Protein AF-0000000083519030 (afdb_homodimer)

Solvent-accessible surface area (backbone atoms only — not comparable to full-atom values): 11697 Å² total; per-residue (Å²): 126,71,67,52,48,68,61,53,47,52,49,42,52,52,37,43,44,72,74,48,61,89,56,72,70,43,85,90,48,46,65,59,49,40,44,47,37,23,48,53,34,46,50,57,56,58,69,68,68,59,72,49,32,40,39,24,37,30,38,40,32,52,62,75,83,57,63,83,45,73,34,67,37,72,49,72,57,74,84,44,28,38,62,41,75,47,83,44,71,62,95,37,28,42,34,42,36,35,42,39,37,40,52,65,75,129,128,72,68,53,48,66,62,53,46,51,49,41,53,52,36,44,43,73,73,49,60,88,56,72,73,43,87,90,48,45,65,60,51,40,43,48,38,22,48,52,35,46,51,57,55,59,68,67,68,60,71,48,32,39,38,24,37,31,39,40,33,54,62,73,84,57,62,82,45,73,35,68,38,72,51,72,57,74,85,46,26,40,62,40,75,48,80,45,71,62,94,37,29,42,35,40,37,37,42,39,37,41,52,65,74,130

Nearest PDB structures (foldseek):
  8pr0-assembly1_G  TM=9.816E-01  e=1.297E-16  Homo sapiens
  8glv-assembly1_AR  TM=9.842E-01  e=1.235E-15  Chlamydomonas reinhardtii
  2pg1-assembly1_G  TM=9.814E-01  e=1.498E-15  Drosophila melanogaster
  8j07-assembly1_n8  TM=9.772E-01  e=6.917E-16  Homo sapiens
  8glv-assembly1_MK  TM=9.654E-01  e=2.624E-12  Chlamydomonas reinhardtii

Secondary structure (DSSP, 8-state):
----HHHHHHHHHHHHHHHHTT----TTTHHHHHHHHHHHHHHHHHHTT-SEEEEEEEEEEE-SSPPEEEEEEEES-TTT-EEEEEEEE-SSEEEEEEEEEEE---/----HHHHHHHHHHHHHHHHTT----TTTHHHHHHHHHHHHHHHHHHTT-SEEEEEEEEEEE-SSPPEEEEEEEES-TTT-EEEEEEEE-SSEEEEEEEEEEE---

Sequence (212 aa):
VVFSADEASNIIKECVDSIIGGIDYNHSKINQWTAAVVEQSLMHLVKMGKPFKYIVTCAIMQKSGAGLHTASSCYWDSSTDGSCTVRWENRTMYCVISVFAVSIMLVVFSADEASNIIKECVDSIIGGIDYNHSKINQWTAAVVEQSLMHLVKMGKPFKYIVTCAIMQKSGAGLHTASSCYWDSSTDGSCTVRWENRTMYCVISVFAVSIML

Structure (mmCIF, N/CA/C/O backbone):
data_AF-0000000083519030-model_v1
#
loop_
_entity.id
_entity.type
_entity.pdbx_description
1 polymer 'Dynein light chain Tctex-type 1'
#
loop_
_atom_site.group_PDB
_atom_site.id
_atom_site.type_symbol
_atom_site.label_atom_id
_atom_site.label_alt_id
_atom_site.label_comp_id
_atom_site.label_asym_id
_atom_site.label_entity_id
_atom_site.label_seq_id
_atom_site.pdbx_PDB_ins_code
_atom_site.Cartn_x
_atom_site.Cartn_y
_atom_site.Cartn_z
_atom_site.occupancy
_atom_site.B_iso_or_equiv
_atom_site.auth_seq_id
_atom_site.auth_comp_id
_atom_site.auth_asym_id
_atom_site.auth_atom_id
_atom_site.pdbx_PDB_model_num
ATOM 1 N N . VAL A 1 1 ? -9.438 -16.031 -14.883 1 83.25 1 VAL A N 1
ATOM 2 C CA . VAL A 1 1 ? -10.297 -14.891 -14.586 1 83.25 1 VAL A CA 1
ATOM 3 C C . VAL A 1 1 ? -9.461 -13.617 -14.531 1 83.25 1 VAL A C 1
ATOM 5 O O . VAL A 1 1 ? -8.32 -13.633 -14.07 1 83.25 1 VAL A O 1
ATOM 8 N N . VAL A 1 2 ? -10.18 -12.523 -15.062 1 90.69 2 VAL A N 1
ATOM 9 C CA . VAL A 1 2 ? -9.492 -11.234 -15.07 1 90.69 2 VAL A CA 1
ATOM 10 C C . VAL A 1 2 ? -9.914 -10.422 -13.852 1 90.69 2 VAL A C 1
ATOM 12 O O . VAL A 1 2 ? -11.07 -10.461 -13.438 1 90.69 2 VAL A O 1
ATOM 15 N N . PHE A 1 3 ? -9.0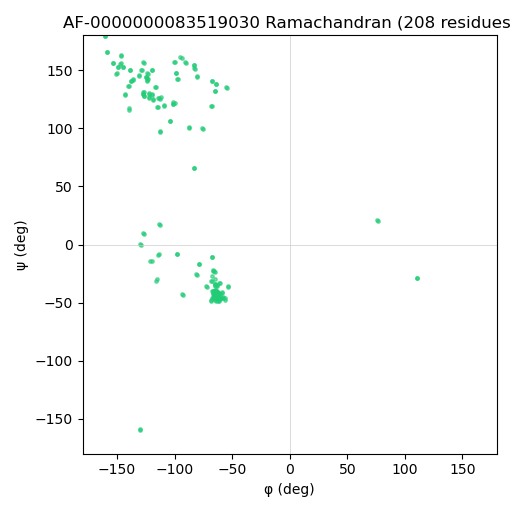55 -9.781 -13.359 1 97.06 3 PHE A N 1
ATOM 16 C CA . PHE A 1 3 ? -9.344 -8.922 -12.219 1 97.06 3 PHE A CA 1
ATOM 17 C C . PHE A 1 3 ? -10.305 -7.801 -12.617 1 97.06 3 PHE A C 1
ATOM 19 O O . PHE A 1 3 ? -10.094 -7.121 -13.625 1 97.06 3 PHE A O 1
ATOM 26 N N . SER A 1 4 ? -11.32 -7.598 -11.836 1 97.69 4 SER A N 1
ATOM 27 C CA . SER A 1 4 ? -12.297 -6.543 -12.07 1 97.69 4 SER A CA 1
ATOM 28 C C . SER A 1 4 ? -12.078 -5.367 -11.125 1 97.69 4 SER A C 1
ATOM 30 O O . SER A 1 4 ? -12.484 -5.41 -9.961 1 97.69 4 SER A O 1
ATOM 32 N N . ALA A 1 5 ? -11.57 -4.312 -11.633 1 97.56 5 ALA A N 1
ATOM 33 C CA . ALA A 1 5 ? -11.32 -3.119 -10.828 1 97.56 5 ALA A CA 1
ATOM 34 C C . ALA A 1 5 ? -12.625 -2.541 -10.289 1 97.56 5 ALA A C 1
ATOM 36 O O . ALA A 1 5 ? -12.672 -2.064 -9.148 1 97.56 5 ALA A O 1
ATOM 37 N N . ASP A 1 6 ? -13.664 -2.631 -11.062 1 98.06 6 ASP A N 1
ATOM 38 C CA . ASP A 1 6 ? -14.953 -2.082 -10.656 1 98.06 6 ASP A CA 1
ATOM 39 C C . ASP A 1 6 ? -15.531 -2.852 -9.469 1 98.06 6 ASP A C 1
ATOM 41 O O . ASP A 1 6 ? -16.016 -2.252 -8.516 1 98.06 6 ASP A O 1
ATOM 45 N N . GLU A 1 7 ? -15.461 -4.109 -9.594 1 97.88 7 GLU A N 1
ATOM 46 C CA . GLU A 1 7 ? -15.953 -4.941 -8.5 1 97.88 7 GLU A CA 1
ATOM 47 C C . GLU A 1 7 ? -15.18 -4.68 -7.211 1 97.88 7 GLU A C 1
ATOM 49 O O . GLU A 1 7 ? -15.781 -4.488 -6.152 1 97.88 7 GLU A O 1
ATOM 54 N N . ALA A 1 8 ? -13.891 -4.648 -7.32 1 98.38 8 ALA A N 1
ATOM 55 C CA . ALA A 1 8 ? -13.047 -4.414 -6.152 1 98.38 8 ALA A CA 1
ATOM 56 C C . ALA A 1 8 ? -13.305 -3.031 -5.559 1 98.38 8 ALA A C 1
ATOM 58 O O . ALA A 1 8 ? -13.398 -2.879 -4.34 1 98.38 8 ALA A O 1
ATOM 59 N N . SER A 1 9 ? -13.453 -2.092 -6.445 1 98.5 9 SER A N 1
ATOM 60 C CA . SER A 1 9 ? -13.703 -0.727 -5.996 1 98.5 9 SER A CA 1
ATOM 61 C C . SER A 1 9 ? -15.016 -0.632 -5.223 1 98.5 9 SER A C 1
ATOM 63 O O . SER A 1 9 ? -15.102 0.074 -4.215 1 98.5 9 SER A O 1
ATOM 65 N N . ASN A 1 10 ? -15.992 -1.269 -5.684 1 98.62 10 ASN A N 1
ATOM 66 C CA . ASN A 1 10 ? -17.281 -1.252 -5.004 1 98.62 10 ASN A CA 1
ATOM 67 C C . ASN A 1 10 ? -17.188 -1.875 -3.615 1 98.62 10 ASN A C 1
ATOM 69 O O . ASN A 1 10 ? -17.781 -1.367 -2.662 1 98.62 10 ASN A O 1
ATOM 73 N N . ILE A 1 11 ? -16.5 -2.922 -3.537 1 98.56 11 ILE A N 1
ATOM 74 C CA . ILE A 1 11 ? -16.297 -3.592 -2.258 1 98.56 11 ILE A CA 1
ATOM 75 C C . ILE A 1 11 ? -15.609 -2.643 -1.279 1 98.56 11 ILE A C 1
ATOM 77 O O . ILE A 1 11 ? -16.047 -2.494 -0.135 1 98.56 11 ILE A O 1
ATOM 81 N N . ILE A 1 12 ? -14.57 -1.96 -1.734 1 98.56 12 ILE A N 1
ATOM 82 C CA . ILE A 1 12 ? -13.789 -1.054 -0.9 1 98.56 12 ILE A CA 1
ATOM 83 C C . ILE A 1 12 ? -14.664 0.105 -0.435 1 98.56 12 ILE A C 1
ATOM 85 O O . ILE A 1 12 ? -14.68 0.449 0.75 1 98.56 12 ILE A O 1
ATOM 89 N N . LYS A 1 13 ? -15.383 0.625 -1.372 1 98.31 13 LYS A N 1
ATOM 90 C CA . LYS A 1 13 ? -16.234 1.769 -1.06 1 98.31 13 LYS A CA 1
ATOM 91 C C . LYS A 1 13 ? -17.266 1.409 0.004 1 98.31 13 LYS A C 1
ATOM 93 O O . LYS A 1 13 ? -17.516 2.191 0.924 1 98.31 13 LYS A O 1
ATOM 98 N N . GLU A 1 14 ? -17.828 0.286 -0.137 1 98.38 14 GLU A N 1
ATOM 99 C CA . GLU A 1 14 ? -18.797 -0.177 0.855 1 98.38 14 GLU A CA 1
ATOM 100 C C . GLU A 1 14 ? -18.141 -0.349 2.223 1 98.38 14 GLU A C 1
ATOM 102 O O . GLU A 1 14 ? -18.703 0.066 3.24 1 98.38 14 GLU A O 1
ATOM 107 N N . CYS A 1 15 ? -16.953 -0.951 2.303 1 98.38 15 CYS A N 1
ATOM 108 C CA . CYS A 1 15 ? -16.25 -1.214 3.557 1 98.38 15 CYS A CA 1
ATOM 109 C C . CYS A 1 15 ? -15.875 0.088 4.25 1 98.38 15 CYS A C 1
ATOM 111 O O . CYS A 1 15 ? -16.125 0.253 5.449 1 98.38 15 CYS A O 1
ATOM 113 N N . VAL A 1 16 ? -15.273 1.022 3.508 1 98.25 16 VAL A N 1
ATOM 114 C CA . VAL A 1 16 ? -14.797 2.262 4.113 1 98.25 16 VAL A CA 1
ATOM 115 C C . VAL A 1 16 ? -15.984 3.09 4.594 1 98.25 16 VAL A C 1
ATOM 117 O O . VAL A 1 16 ? -15.953 3.66 5.688 1 98.25 16 VAL A O 1
ATOM 120 N N . ASP A 1 17 ? -17.078 3.121 3.809 1 97.88 17 ASP A N 1
ATOM 121 C CA . ASP A 1 17 ? -18.281 3.852 4.215 1 97.88 17 ASP A CA 1
ATOM 122 C C . ASP A 1 17 ? -18.875 3.254 5.484 1 97.88 17 ASP A C 1
ATOM 124 O O . ASP A 1 17 ? -19.328 3.986 6.371 1 97.88 17 ASP A O 1
ATOM 128 N N . SER A 1 18 ? -18.875 2.006 5.523 1 97.81 18 SER A N 1
ATOM 129 C CA . SER A 1 18 ? -19.469 1.318 6.672 1 97.81 18 SER A CA 1
ATOM 130 C C . SER A 1 18 ? -18.641 1.554 7.934 1 97.81 18 SER A C 1
ATOM 132 O O . SER A 1 18 ? -19.188 1.677 9.031 1 97.81 18 SER A O 1
ATOM 134 N N . ILE A 1 19 ? -17.312 1.718 7.836 1 97.69 19 ILE A N 1
ATOM 135 C CA . ILE A 1 19 ? -16.438 1.758 8.992 1 97.69 19 ILE A CA 1
ATOM 136 C C . ILE A 1 19 ? -16.234 3.205 9.438 1 97.69 19 ILE A C 1
ATOM 138 O O . ILE A 1 19 ? -16.312 3.512 10.633 1 97.69 19 ILE A O 1
ATOM 142 N N . ILE A 1 20 ? -16.016 4.125 8.445 1 96.56 20 ILE A N 1
ATOM 143 C CA . ILE A 1 20 ? -15.625 5.457 8.891 1 96.56 20 ILE A CA 1
ATOM 144 C C . ILE A 1 20 ? -16.516 6.508 8.219 1 96.56 20 ILE A C 1
ATOM 146 O O . ILE A 1 20 ? -16.297 7.707 8.375 1 96.56 20 ILE A O 1
ATOM 150 N N . GLY A 1 21 ? -17.453 6.234 7.395 1 94.44 21 GLY A N 1
ATOM 151 C CA . GLY A 1 21 ? -18.297 7.156 6.664 1 94.44 21 GLY A CA 1
ATOM 152 C C . GLY A 1 21 ? -19 8.164 7.562 1 94.44 21 GLY A C 1
ATOM 153 O O . GLY A 1 21 ? -19.141 9.336 7.199 1 94.44 21 GLY A O 1
ATOM 154 N N . GLY A 1 22 ? -19.406 7.82 8.742 1 91.69 22 GLY A N 1
ATOM 155 C CA . GLY A 1 22 ? -20.219 8.703 9.57 1 91.69 22 GLY A CA 1
ATOM 156 C C . GLY A 1 22 ? -19.5 9.18 10.812 1 91.69 22 GLY A C 1
ATOM 157 O O . GLY A 1 22 ? -20.125 9.68 11.75 1 91.69 22 GLY A O 1
ATOM 158 N N . ILE A 1 23 ? -18.188 9.016 10.719 1 95.62 23 ILE A N 1
ATOM 159 C CA . ILE A 1 23 ? -17.484 9.391 11.938 1 95.62 23 ILE A CA 1
ATOM 160 C C . ILE A 1 23 ? -16.359 10.375 11.609 1 95.62 23 ILE A C 1
ATOM 162 O O . ILE A 1 23 ? -15.867 10.398 10.484 1 95.62 23 ILE A O 1
ATOM 166 N N . ASP A 1 24 ? -15.984 11.156 12.672 1 96.62 24 ASP A N 1
ATOM 167 C CA . ASP A 1 24 ? -14.891 12.117 12.539 1 96.62 24 ASP A CA 1
ATOM 168 C C . ASP A 1 24 ? -13.555 11.477 12.914 1 96.62 24 ASP A C 1
ATOM 170 O O . ASP A 1 24 ? -13.508 10.547 13.719 1 96.62 24 ASP A O 1
ATOM 174 N N . TYR A 1 25 ? -12.586 12.102 12.367 1 95.88 25 TYR A N 1
ATOM 175 C CA . TYR A 1 25 ? -11.234 11.648 12.695 1 95.88 25 TYR A CA 1
ATOM 176 C C . TYR A 1 25 ? -11.023 11.648 14.211 1 95.88 25 TYR A C 1
ATOM 178 O O . TYR A 1 25 ? -11.398 12.602 14.891 1 95.88 25 TYR A O 1
ATOM 186 N N . ASN A 1 26 ? -10.453 10.617 14.68 1 96.19 26 ASN A N 1
ATOM 187 C CA . ASN A 1 26 ? -10.047 10.461 16.078 1 96.19 26 ASN A CA 1
ATOM 188 C C . ASN A 1 26 ? -8.695 9.773 16.188 1 96.19 26 ASN A C 1
ATOM 190 O O . ASN A 1 26 ? -8.57 8.578 15.891 1 96.19 26 ASN A O 1
ATOM 194 N N . HIS A 1 27 ? -7.691 10.414 16.719 1 92.5 27 HIS A N 1
ATOM 195 C CA . HIS A 1 27 ? -6.309 9.953 16.766 1 92.5 27 HIS A CA 1
ATOM 196 C C . HIS A 1 27 ? -6.188 8.656 17.562 1 92.5 27 HIS A C 1
ATOM 198 O O . HIS A 1 27 ? -5.359 7.801 17.25 1 92.5 27 HIS A O 1
ATOM 204 N N . SER A 1 28 ? -7.012 8.57 18.516 1 95.38 28 SER A N 1
ATOM 205 C CA . SER A 1 28 ? -6.91 7.41 19.406 1 95.38 28 SER A CA 1
ATOM 206 C C . SER A 1 28 ? -7.543 6.176 18.766 1 95.38 28 SER A C 1
ATOM 208 O O . SER A 1 28 ? -7.301 5.051 19.219 1 95.38 28 SER A O 1
ATOM 210 N N . LYS A 1 29 ? -8.367 6.41 17.734 1 96.56 29 LYS A N 1
ATOM 211 C CA . LYS A 1 29 ? -9.109 5.289 17.172 1 96.56 29 LYS A CA 1
ATOM 212 C C . LYS A 1 29 ? -8.648 4.977 15.75 1 96.56 29 LYS A C 1
ATOM 214 O O . LYS A 1 29 ? -8.992 3.928 15.195 1 96.56 29 LYS A O 1
ATOM 219 N N . ILE A 1 30 ? -7.844 5.77 15.18 1 96 30 ILE A N 1
ATOM 220 C CA . ILE A 1 30 ? -7.539 5.746 13.758 1 96 30 ILE A CA 1
ATOM 221 C C . ILE A 1 30 ? -6.832 4.438 13.398 1 96 30 ILE A C 1
ATOM 223 O O . ILE A 1 30 ? -7.059 3.877 12.32 1 96 30 ILE A O 1
ATOM 227 N N . ASN A 1 31 ? -6.027 3.928 14.312 1 96.38 31 ASN A N 1
ATOM 228 C CA . ASN A 1 31 ? -5.328 2.678 14.047 1 96.38 31 ASN A CA 1
ATOM 229 C C . ASN A 1 31 ? -6.293 1.504 13.93 1 96.38 31 ASN A C 1
ATOM 231 O O . ASN A 1 31 ? -6.141 0.649 13.055 1 96.38 31 ASN A O 1
ATOM 235 N N . GLN A 1 32 ? -7.238 1.517 14.742 1 97.44 32 GLN A N 1
ATOM 236 C CA . GLN A 1 32 ? -8.258 0.471 14.703 1 97.44 32 GLN A CA 1
ATOM 237 C C . GLN A 1 32 ? -9.078 0.554 13.422 1 97.44 32 GLN A C 1
ATOM 239 O O . GLN A 1 32 ? -9.359 -0.468 12.789 1 97.44 32 GLN A O 1
ATOM 244 N N . TRP A 1 33 ? -9.414 1.757 13.086 1 97.75 33 TRP A N 1
ATOM 245 C CA . TRP A 1 33 ? -10.234 1.954 11.891 1 97.75 33 TRP A CA 1
ATOM 246 C C . TRP A 1 33 ? -9.477 1.547 10.633 1 97.75 33 TRP A C 1
ATOM 248 O O . TRP A 1 33 ? -10.016 0.864 9.766 1 97.75 33 TRP A O 1
ATOM 258 N N . THR A 1 34 ? -8.242 1.988 10.555 1 97.75 34 THR A N 1
ATOM 259 C CA . THR A 1 34 ? -7.414 1.644 9.406 1 97.75 34 THR A CA 1
ATOM 260 C C . THR A 1 34 ? -7.273 0.13 9.273 1 97.75 34 THR A C 1
ATOM 262 O O . THR A 1 34 ? -7.395 -0.418 8.18 1 97.75 34 THR A O 1
ATOM 265 N N . ALA A 1 35 ? -7.09 -0.53 10.406 1 98.31 35 ALA A N 1
ATOM 266 C CA . ALA A 1 35 ? -6.977 -1.986 10.414 1 98.31 35 ALA A CA 1
ATOM 267 C C . ALA A 1 35 ? -8.289 -2.641 9.992 1 98.31 35 ALA A C 1
ATOM 269 O O . ALA A 1 35 ? -8.289 -3.588 9.203 1 98.31 35 ALA A O 1
ATOM 270 N N . ALA A 1 36 ? -9.359 -2.133 10.445 1 98.56 36 ALA A N 1
ATOM 271 C CA . ALA A 1 36 ? -10.672 -2.686 10.133 1 98.56 36 ALA A CA 1
ATOM 272 C C . ALA A 1 36 ? -10.977 -2.559 8.641 1 98.56 36 ALA A C 1
ATOM 274 O O . ALA A 1 36 ? -11.523 -3.48 8.031 1 98.56 36 ALA A O 1
ATOM 275 N N . VAL A 1 37 ? -10.602 -1.464 8.086 1 98.5 37 VAL A N 1
ATOM 276 C CA . VAL A 1 37 ? -10.867 -1.217 6.676 1 98.5 37 VAL A CA 1
ATOM 277 C C . VAL A 1 37 ? -10.164 -2.268 5.824 1 98.5 37 VAL A C 1
ATOM 279 O O . VAL A 1 37 ? -10.773 -2.891 4.957 1 98.5 37 VAL A O 1
ATOM 282 N N . VAL A 1 38 ? -8.891 -2.516 6.062 1 98.69 38 VAL A N 1
ATOM 283 C CA . VAL A 1 38 ? -8.141 -3.436 5.211 1 98.69 38 VAL A CA 1
ATOM 284 C C . VAL A 1 38 ? -8.594 -4.871 5.477 1 98.69 38 VAL A C 1
ATOM 286 O O . VAL A 1 38 ? -8.695 -5.68 4.551 1 98.69 38 VAL A O 1
ATOM 289 N N . GLU A 1 39 ? -8.891 -5.156 6.707 1 98.69 39 GLU A N 1
ATOM 290 C CA . GLU A 1 39 ? -9.297 -6.512 7.066 1 98.69 39 GLU A CA 1
ATOM 291 C C . GLU A 1 39 ? -10.656 -6.863 6.465 1 98.69 39 GLU A C 1
ATOM 293 O O . GLU A 1 39 ? -10.812 -7.922 5.852 1 98.69 39 GLU A O 1
ATOM 298 N N . GLN A 1 40 ? -11.633 -6 6.594 1 98.75 40 GLN A N 1
ATOM 299 C CA . GLN A 1 40 ? -12.961 -6.246 6.043 1 98.75 40 GLN A CA 1
ATOM 300 C C . GLN A 1 40 ? -12.93 -6.277 4.52 1 98.75 40 GLN A C 1
ATOM 302 O O . GLN A 1 40 ? -13.594 -7.109 3.896 1 98.75 40 GLN A O 1
ATOM 307 N N . SER A 1 41 ? -12.211 -5.344 3.926 1 98.81 41 SER A N 1
ATOM 308 C CA . SER A 1 41 ? -12.07 -5.328 2.475 1 98.81 41 SER A CA 1
ATOM 309 C C . SER A 1 41 ? -11.477 -6.641 1.963 1 98.81 41 SER A C 1
ATOM 311 O O . SER A 1 41 ? -11.984 -7.223 1.002 1 98.81 41 SER A O 1
ATOM 313 N N . LEU A 1 42 ? -10.43 -7.066 2.662 1 98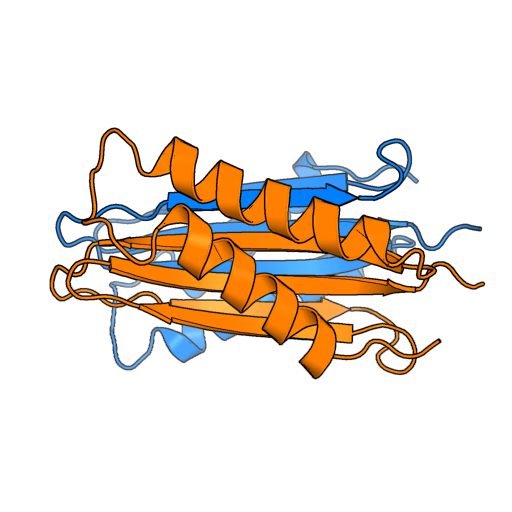.88 42 LEU A N 1
ATOM 314 C CA . LEU A 1 42 ? -9.773 -8.312 2.273 1 98.88 42 LEU A CA 1
ATOM 315 C C . LEU A 1 42 ? -10.734 -9.492 2.406 1 98.88 42 LEU A C 1
ATOM 317 O O . LEU A 1 42 ? -10.805 -10.344 1.516 1 98.88 42 LEU A O 1
ATOM 321 N N . MET A 1 43 ? -11.375 -9.484 3.475 1 98.81 43 MET A N 1
ATOM 322 C CA . MET A 1 43 ? -12.328 -10.562 3.717 1 98.81 43 MET A CA 1
ATOM 323 C C . MET A 1 43 ? -13.352 -10.648 2.592 1 98.81 43 MET A C 1
ATOM 325 O O . MET A 1 43 ? -13.641 -11.734 2.086 1 98.81 43 MET A O 1
ATOM 329 N N . HIS A 1 44 ? -13.93 -9.586 2.184 1 98.75 44 HIS A N 1
ATOM 330 C CA . HIS A 1 44 ? -14.922 -9.562 1.121 1 98.75 44 HIS A CA 1
ATOM 331 C C . HIS A 1 44 ? -14.328 -10 -0.211 1 98.75 44 HIS A C 1
ATOM 333 O O . HIS A 1 44 ? -14.969 -10.703 -0.986 1 98.75 44 HIS A O 1
ATOM 339 N N . LEU A 1 45 ? -13.117 -9.586 -0.503 1 98.69 45 LEU A N 1
ATOM 340 C CA . LEU A 1 45 ? -12.445 -9.992 -1.736 1 98.69 45 LEU A CA 1
ATOM 341 C C . LEU A 1 45 ? -12.227 -11.5 -1.768 1 98.69 45 LEU A C 1
ATOM 343 O O . LEU A 1 45 ? -12.469 -12.148 -2.787 1 98.69 45 LEU A O 1
ATOM 347 N N . VAL A 1 46 ? -11.766 -12.023 -0.62 1 98.31 46 VAL A N 1
ATOM 348 C CA . VAL A 1 46 ? -11.477 -13.453 -0.511 1 98.31 46 VAL A CA 1
ATOM 349 C C . VAL A 1 46 ? -12.766 -14.258 -0.662 1 98.31 46 VAL A C 1
ATOM 351 O O . VAL A 1 46 ? -12.766 -15.32 -1.286 1 98.31 46 VAL A O 1
ATOM 354 N N . LYS A 1 47 ? -13.797 -13.734 -0.185 1 98.25 47 LYS A N 1
ATOM 355 C CA . LYS A 1 47 ? -15.086 -14.414 -0.226 1 98.25 47 LYS A CA 1
ATOM 356 C C . LYS A 1 47 ? -15.586 -14.562 -1.661 1 98.25 47 LYS A C 1
ATOM 358 O O . LYS A 1 47 ? -16.422 -15.43 -1.947 1 98.25 47 LYS A O 1
ATOM 363 N N . MET A 1 48 ? -15.133 -13.766 -2.529 1 97.12 48 MET A N 1
ATOM 364 C CA . MET A 1 48 ? -15.531 -13.852 -3.934 1 97.12 48 MET A CA 1
ATOM 365 C C . MET A 1 48 ? -15.023 -15.148 -4.562 1 97.12 48 MET A C 1
ATOM 367 O O . MET A 1 48 ? -15.492 -15.547 -5.629 1 97.12 48 MET A O 1
ATOM 371 N N . GLY A 1 49 ? -13.977 -15.789 -4.004 1 96.38 49 GLY A N 1
ATOM 372 C CA . GLY A 1 49 ? -13.508 -17.094 -4.426 1 96.38 49 GLY A CA 1
ATOM 373 C C . GLY A 1 49 ? -12.734 -17.062 -5.73 1 96.38 49 GLY A C 1
ATOM 374 O O . GLY A 1 49 ? -12.695 -18.062 -6.461 1 96.38 49 GLY A O 1
ATOM 375 N N . LYS A 1 50 ? -12.25 -15.984 -6.078 1 96.62 50 LYS A N 1
ATOM 376 C CA . LYS A 1 50 ? -11.469 -15.859 -7.305 1 96.62 50 LYS A CA 1
ATOM 377 C C . LYS A 1 50 ? -10.023 -16.281 -7.078 1 96.62 50 LYS A C 1
ATOM 379 O O . LYS A 1 50 ? -9.523 -16.234 -5.949 1 96.62 50 LYS A O 1
ATOM 384 N N . PRO A 1 51 ? -9.266 -16.734 -8.109 1 96.19 51 PRO A N 1
ATOM 385 C CA . PRO A 1 51 ? -7.922 -17.297 -7.953 1 96.19 51 PRO A CA 1
ATOM 386 C C . PRO A 1 51 ? -6.844 -16.219 -7.891 1 96.19 51 PRO A C 1
ATOM 388 O O . PRO A 1 51 ? -5.953 -16.188 -8.742 1 96.19 51 PRO A O 1
ATOM 391 N N . PHE A 1 52 ? -6.883 -15.469 -6.902 1 97.31 52 PHE A N 1
ATOM 392 C CA . PHE A 1 52 ? -5.895 -14.422 -6.684 1 97.31 52 PHE A CA 1
ATOM 393 C C . PHE A 1 52 ? -5.344 -14.484 -5.266 1 97.31 52 PHE A C 1
ATOM 395 O O . PHE A 1 52 ? -6.055 -14.867 -4.332 1 97.31 52 PHE A O 1
ATOM 402 N N . LYS A 1 53 ? -4.16 -14.18 -5.125 1 97.69 53 LYS A N 1
ATOM 403 C CA . LYS A 1 53 ? -3.65 -13.625 -3.877 1 97.69 53 LYS A CA 1
ATOM 404 C C . LYS A 1 53 ? -3.951 -12.133 -3.777 1 97.69 53 LYS A C 1
ATOM 406 O O . LYS A 1 53 ? -3.883 -11.414 -4.777 1 97.69 53 LYS A O 1
ATOM 411 N N . TYR A 1 54 ? -4.227 -11.656 -2.584 1 98.69 54 TYR A N 1
ATOM 412 C CA . TYR A 1 54 ? -4.664 -10.273 -2.445 1 98.69 54 TYR A CA 1
ATOM 413 C C . TYR A 1 54 ? -3.773 -9.508 -1.468 1 98.69 54 TYR A C 1
ATOM 415 O O . TYR A 1 54 ? -3.365 -10.055 -0.438 1 98.69 54 TYR A O 1
ATOM 423 N N . ILE A 1 55 ? -3.539 -8.234 -1.748 1 98.88 55 ILE A N 1
ATOM 424 C CA . ILE A 1 55 ? -2.992 -7.234 -0.833 1 98.88 55 ILE A CA 1
ATOM 425 C C . ILE A 1 55 ? -3.916 -6.02 -0.782 1 98.88 55 ILE A C 1
ATOM 427 O O . ILE A 1 55 ? -4.297 -5.477 -1.821 1 98.88 55 ILE A O 1
ATOM 431 N N . VAL A 1 56 ? -4.262 -5.66 0.39 1 98.94 56 VAL A N 1
ATOM 432 C CA . VAL A 1 56 ? -5.02 -4.426 0.576 1 98.94 56 VAL A CA 1
ATOM 433 C C . VAL A 1 56 ? -4.23 -3.465 1.465 1 98.94 56 VAL A C 1
ATOM 435 O O . VAL A 1 56 ? -3.732 -3.855 2.523 1 98.94 56 VAL A O 1
ATOM 438 N N . THR A 1 57 ? -4.066 -2.275 1.042 1 98.88 57 THR A N 1
ATOM 439 C CA . THR A 1 57 ? -3.416 -1.244 1.844 1 98.88 57 THR A CA 1
ATOM 440 C C . THR A 1 57 ? -4.367 -0.076 2.092 1 98.88 57 THR A C 1
ATOM 442 O O . THR A 1 57 ? -5.211 0.234 1.251 1 98.88 57 THR A O 1
ATOM 445 N N . CYS A 1 58 ? -4.184 0.559 3.193 1 98.69 58 CYS A N 1
ATOM 446 C CA . CYS A 1 58 ? -4.957 1.744 3.545 1 98.69 58 CYS A CA 1
ATOM 447 C C . CYS A 1 58 ? -4.074 2.793 4.211 1 98.69 58 CYS A C 1
ATOM 449 O O . CYS A 1 58 ? -3.232 2.461 5.047 1 98.69 58 CYS A O 1
ATOM 451 N N . ALA A 1 59 ? -4.242 4.027 3.824 1 98.12 59 ALA A N 1
ATOM 452 C CA . ALA A 1 59 ? -3.627 5.188 4.465 1 98.12 59 ALA A CA 1
ATOM 453 C C . ALA A 1 59 ? -4.676 6.238 4.82 1 98.12 59 ALA A C 1
ATOM 455 O O . ALA A 1 59 ? -5.477 6.637 3.973 1 98.12 59 ALA A O 1
ATOM 456 N N . ILE A 1 60 ? -4.648 6.672 6.016 1 97.19 60 ILE A N 1
ATOM 457 C CA . ILE A 1 60 ? -5.586 7.695 6.465 1 97.19 60 ILE A CA 1
ATOM 458 C C . ILE A 1 60 ? -4.816 8.891 7.031 1 97.19 60 ILE A C 1
ATOM 460 O O . ILE A 1 60 ? -3.83 8.711 7.754 1 97.19 60 ILE A O 1
ATOM 464 N N . MET A 1 61 ? -5.328 10.016 6.727 1 96.25 61 MET A N 1
ATOM 465 C CA . MET A 1 61 ? -4.758 11.258 7.246 1 96.25 61 MET A CA 1
ATOM 466 C C . MET A 1 61 ? -5.859 12.219 7.684 1 96.25 61 MET A C 1
ATOM 468 O O . MET A 1 61 ? -6.887 12.336 7.016 1 96.25 61 MET A O 1
ATOM 472 N N . GLN A 1 62 ? -5.562 12.867 8.805 1 95.31 62 GLN A N 1
ATOM 473 C CA . GLN A 1 62 ? -6.434 13.961 9.211 1 95.31 62 GLN A CA 1
ATOM 474 C C . GLN A 1 62 ? -6.328 15.141 8.25 1 95.31 62 GLN A C 1
ATOM 476 O O . GLN A 1 62 ? -5.234 15.5 7.812 1 95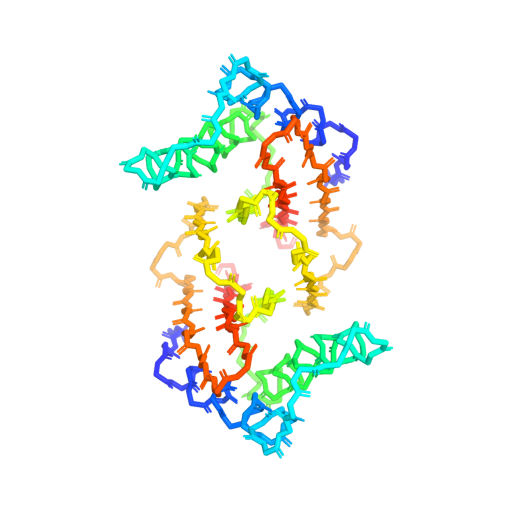.31 62 GLN A O 1
ATOM 481 N N . LYS A 1 63 ? -7.586 15.781 7.973 1 93.12 63 LYS A N 1
ATOM 482 C CA . LYS A 1 63 ? -7.566 17 7.176 1 93.12 63 LYS A CA 1
ATOM 483 C C . LYS A 1 63 ? -7.086 18.203 8 1 93.12 63 LYS A C 1
ATOM 485 O O . LYS A 1 63 ? -7.805 18.688 8.883 1 93.12 63 LYS A O 1
ATOM 490 N N . SER A 1 64 ? -5.82 18.578 7.852 1 90.06 64 SER A N 1
ATOM 491 C CA . SER A 1 64 ? -5.227 19.688 8.594 1 90.06 64 SER A CA 1
ATOM 492 C C . SER A 1 64 ? -4.555 20.688 7.652 1 90.06 64 SER A C 1
ATOM 494 O O . SER A 1 64 ? -3.846 21.594 8.102 1 90.06 64 SER A O 1
ATOM 496 N N . GLY A 1 65 ? -4.746 20.562 6.402 1 86.88 65 GLY A N 1
ATOM 497 C CA . GLY A 1 65 ? -4.105 21.422 5.418 1 86.88 65 GLY A CA 1
ATOM 498 C C . GLY A 1 65 ? -3.064 20.703 4.582 1 86.88 65 GLY A C 1
ATOM 499 O O . GLY A 1 65 ? -2.789 21.094 3.447 1 86.88 65 GLY A O 1
ATOM 500 N N . ALA A 1 66 ? -2.539 19.719 5.27 1 87.5 66 ALA A N 1
ATOM 501 C CA . ALA A 1 66 ? -1.544 18.938 4.539 1 87.5 66 ALA A CA 1
ATOM 502 C C . ALA A 1 66 ? -2.213 17.891 3.658 1 87.5 66 ALA A C 1
ATOM 504 O O . ALA A 1 66 ? -3.33 17.453 3.943 1 87.5 66 ALA A O 1
ATOM 505 N N . GLY A 1 67 ? -1.537 17.547 2.541 1 91 67 GLY A N 1
ATOM 506 C CA . GLY A 1 67 ? -2.057 16.516 1.648 1 91 67 GLY A CA 1
ATOM 507 C C . GLY A 1 67 ? -1.401 15.172 1.846 1 91 67 GLY A C 1
ATOM 508 O O . GLY A 1 67 ? -0.358 15.07 2.494 1 91 67 GLY A O 1
ATOM 509 N N . LEU A 1 68 ? -2.086 14.172 1.448 1 94.75 68 LEU A N 1
ATOM 510 C CA . LEU A 1 68 ? -1.573 12.812 1.373 1 94.75 68 LEU A CA 1
ATOM 511 C C . LEU A 1 68 ? -1.217 12.445 -0.063 1 94.75 68 LEU A C 1
ATOM 513 O O . LEU A 1 68 ? -2.057 12.539 -0.96 1 94.75 68 LEU A O 1
ATOM 517 N N . HIS A 1 69 ? 0.04 12.094 -0.278 1 96.88 69 HIS A N 1
ATOM 518 C CA . HIS A 1 69 ? 0.511 11.695 -1.599 1 96.88 69 HIS A CA 1
ATOM 519 C C . HIS A 1 69 ? 0.918 10.227 -1.618 1 96.88 69 HIS A C 1
ATOM 521 O O . HIS A 1 69 ? 1.696 9.781 -0.771 1 96.88 69 HIS A O 1
ATOM 527 N N . THR A 1 70 ? 0.362 9.516 -2.512 1 97.75 70 THR A N 1
ATOM 528 C CA . THR A 1 70 ? 0.645 8.086 -2.59 1 97.75 70 THR A CA 1
ATOM 529 C C . THR A 1 70 ? 1.046 7.695 -4.008 1 97.75 70 THR A C 1
ATOM 531 O O . THR A 1 70 ? 0.639 8.336 -4.977 1 97.75 70 THR A O 1
ATOM 534 N N . ALA A 1 71 ? 1.861 6.695 -4.121 1 98.19 71 ALA A N 1
ATOM 535 C CA . ALA A 1 71 ? 2.232 6.059 -5.383 1 98.19 71 ALA A CA 1
ATOM 536 C C . ALA A 1 71 ? 2.482 4.566 -5.188 1 98.19 71 ALA A C 1
ATOM 538 O O . ALA A 1 71 ? 2.736 4.109 -4.07 1 98.19 71 ALA A O 1
ATOM 539 N N . SER A 1 72 ? 2.338 3.842 -6.219 1 98.62 72 SER A N 1
ATOM 540 C CA . SER A 1 72 ? 2.705 2.43 -6.227 1 98.62 72 SER A CA 1
ATOM 541 C C . SER A 1 72 ? 3.264 2.012 -7.582 1 98.62 72 SER A C 1
ATOM 543 O O . SER A 1 72 ? 2.982 2.648 -8.602 1 98.62 72 SER A O 1
ATOM 545 N N . SER A 1 73 ? 4.059 1.062 -7.551 1 98.38 73 SER A N 1
ATOM 546 C CA . SER A 1 73 ? 4.582 0.419 -8.75 1 98.38 73 SER A CA 1
ATOM 547 C C . SER A 1 73 ? 4.637 -1.096 -8.586 1 98.38 73 SER A C 1
ATOM 549 O O . SER A 1 73 ? 4.773 -1.6 -7.469 1 98.38 73 SER A O 1
ATOM 551 N N . CYS A 1 74 ? 4.488 -1.757 -9.758 1 98.5 74 CYS A N 1
ATOM 552 C CA . CYS A 1 74 ? 4.402 -3.213 -9.695 1 98.5 74 CYS A CA 1
ATOM 553 C C . CYS A 1 74 ? 5.254 -3.854 -10.789 1 98.5 74 CYS A C 1
ATOM 555 O O . CYS A 1 74 ? 5.379 -3.307 -11.883 1 98.5 74 CYS A O 1
ATOM 557 N N . TYR A 1 75 ? 5.883 -4.961 -10.422 1 98.56 75 TYR A N 1
ATOM 558 C CA . TYR A 1 75 ? 6.48 -5.902 -11.367 1 98.56 75 TYR A CA 1
ATOM 559 C C . TYR A 1 75 ? 5.742 -7.234 -11.352 1 98.56 75 TYR A C 1
ATOM 561 O O . TYR A 1 75 ? 5.969 -8.07 -10.469 1 98.56 75 TYR A O 1
ATOM 569 N N . TRP A 1 76 ? 4.816 -7.43 -12.328 1 97.44 76 TRP A N 1
ATOM 570 C CA . TRP A 1 76 ? 3.93 -8.586 -12.406 1 97.44 76 TRP A CA 1
ATOM 571 C C . TRP A 1 76 ? 3.369 -8.75 -13.812 1 97.44 76 TRP A C 1
ATOM 573 O O . TRP A 1 76 ? 3.867 -8.133 -14.758 1 97.44 76 TRP A O 1
ATOM 583 N N . ASP A 1 77 ? 2.58 -9.719 -14.062 1 95.44 77 ASP A N 1
ATOM 584 C CA . ASP A 1 77 ? 1.944 -9.945 -15.359 1 95.44 77 ASP A CA 1
ATOM 585 C C . ASP A 1 77 ? 0.628 -9.18 -15.469 1 95.44 77 ASP A C 1
ATOM 587 O O . ASP A 1 77 ? -0.405 -9.641 -14.977 1 95.44 77 ASP A O 1
ATOM 591 N N . SER A 1 78 ? 0.664 -8.078 -16.141 1 94 78 SER A N 1
ATOM 592 C CA . SER A 1 78 ? -0.467 -7.16 -16.203 1 94 78 SER A CA 1
ATOM 593 C C . SER A 1 78 ? -1.639 -7.77 -16.969 1 94 78 SER A C 1
ATOM 595 O O . SER A 1 78 ? -2.746 -7.227 -16.938 1 94 78 SER A O 1
ATOM 597 N N . SER A 1 79 ? -1.436 -8.82 -17.594 1 94.25 79 SER A N 1
ATOM 598 C CA . SER A 1 79 ? -2.531 -9.484 -18.297 1 94.25 79 SER A CA 1
ATOM 599 C C . SER A 1 79 ? -3.373 -10.32 -17.344 1 94.25 79 SER A C 1
ATOM 601 O O . SER A 1 79 ? -4.527 -10.633 -17.641 1 94.25 79 SER A O 1
ATOM 603 N N . THR A 1 80 ? -2.793 -10.758 -16.266 1 94.44 80 THR A N 1
ATOM 604 C CA . THR A 1 80 ? -3.512 -11.633 -15.352 1 94.44 80 THR A CA 1
ATOM 605 C C . THR A 1 80 ? -3.705 -10.953 -14 1 94.44 80 THR A C 1
ATOM 607 O O . THR A 1 80 ? -4.668 -11.242 -13.289 1 94.44 80 THR A O 1
ATOM 610 N N . ASP A 1 81 ? -2.758 -10.125 -13.672 1 97.31 81 ASP A N 1
ATOM 611 C CA . ASP A 1 81 ? -2.805 -9.43 -12.383 1 97.31 81 ASP A CA 1
ATOM 612 C C . ASP A 1 81 ? -3.479 -8.062 -12.523 1 97.31 81 ASP A C 1
ATOM 614 O O . ASP A 1 81 ? -3.646 -7.559 -13.633 1 97.31 81 ASP A O 1
ATOM 618 N N . GLY A 1 82 ? -3.955 -7.492 -11.398 1 97.94 82 GLY A N 1
ATOM 619 C CA . GLY A 1 82 ? -4.609 -6.195 -11.469 1 97.94 82 GLY A CA 1
ATOM 620 C C . GLY A 1 82 ? -4.625 -5.465 -10.141 1 97.94 82 GLY A C 1
ATOM 621 O O . GLY A 1 82 ? -4.324 -6.051 -9.102 1 97.94 82 GLY A O 1
ATOM 622 N N . SER A 1 83 ? -4.941 -4.195 -10.266 1 98.69 83 SER A N 1
ATOM 623 C CA . SER A 1 83 ? -5.039 -3.379 -9.055 1 98.69 83 SER A CA 1
ATOM 624 C C . SER A 1 83 ? -6.121 -2.316 -9.195 1 98.69 83 SER A C 1
ATOM 626 O O . SER A 1 83 ? -6.574 -2.025 -10.305 1 98.69 83 SER A O 1
ATOM 628 N N . CYS A 1 84 ? -6.488 -1.819 -8.094 1 98.31 84 CYS A N 1
ATOM 629 C CA . CYS A 1 84 ? -7.387 -0.672 -8.039 1 98.31 84 CYS A CA 1
ATOM 630 C C . CYS A 1 84 ? -7.133 0.161 -6.789 1 98.31 84 CYS A C 1
ATOM 632 O O . CYS A 1 84 ? -6.719 -0.37 -5.758 1 98.31 84 CYS A O 1
ATOM 634 N N . THR A 1 85 ? -7.324 1.515 -6.934 1 98.56 85 THR A N 1
ATOM 635 C CA . THR A 1 85 ? -7.172 2.441 -5.82 1 98.56 85 THR A CA 1
ATOM 636 C C . THR A 1 85 ? -8.422 3.303 -5.656 1 98.56 85 THR A C 1
ATOM 638 O O . THR A 1 85 ? -8.93 3.857 -6.629 1 98.56 85 THR A O 1
ATOM 641 N N . VAL A 1 86 ? -8.867 3.354 -4.473 1 98.44 86 VAL A N 1
ATOM 642 C CA . VAL A 1 86 ? -10.016 4.18 -4.121 1 98.44 86 VAL A CA 1
ATOM 643 C C . VAL A 1 86 ? -9.57 5.332 -3.223 1 98.44 86 VAL A C 1
ATOM 645 O O . VAL A 1 86 ? -8.914 5.113 -2.205 1 98.44 86 VAL A O 1
ATOM 648 N N . ARG A 1 87 ? -9.906 6.59 -3.602 1 97.94 87 ARG A N 1
ATOM 649 C CA . ARG A 1 87 ? -9.742 7.758 -2.746 1 97.94 87 ARG A CA 1
ATOM 650 C C . ARG A 1 87 ? -11.07 8.164 -2.117 1 97.94 87 ARG A C 1
ATOM 652 O O . ARG A 1 87 ? -12.055 8.391 -2.824 1 97.94 87 ARG A O 1
ATOM 659 N N . TRP A 1 88 ? -11 8.172 -0.872 1 97.5 88 TRP A N 1
ATOM 660 C CA . TRP A 1 88 ? -12.18 8.492 -0.068 1 97.5 88 TRP A CA 1
ATOM 661 C C . TRP A 1 88 ? -11.891 9.656 0.876 1 97.5 88 TRP A C 1
ATOM 663 O O . TRP A 1 88 ? -10.75 9.867 1.281 1 97.5 88 TRP A O 1
ATOM 673 N N . GLU A 1 89 ? -12.914 10.445 1.131 1 95.81 89 GLU A N 1
ATOM 674 C CA . GLU A 1 89 ? -12.719 11.492 2.131 1 95.81 89 GLU A CA 1
ATOM 675 C C . GLU A 1 89 ? -14.039 11.875 2.793 1 95.81 89 GLU A C 1
ATOM 677 O O . GLU A 1 89 ? -15.109 11.578 2.27 1 95.81 89 GLU A O 1
ATOM 682 N N . ASN A 1 90 ? -13.961 12.391 3.941 1 94.69 90 ASN A N 1
ATOM 683 C CA . ASN A 1 90 ? -15.07 13.102 4.578 1 94.69 90 ASN A CA 1
ATOM 684 C C . ASN A 1 90 ? -14.625 14.469 5.105 1 94.69 90 ASN A C 1
ATOM 686 O O . ASN A 1 90 ? -13.617 15.016 4.652 1 94.69 90 ASN A O 1
ATOM 690 N N . ARG A 1 91 ? -15.336 15.055 6.031 1 94.06 91 ARG A N 1
ATOM 691 C CA . ARG A 1 91 ? -15.055 16.406 6.484 1 94.06 91 ARG A CA 1
ATOM 692 C C . ARG A 1 91 ? -13.703 16.5 7.184 1 94.06 91 ARG A C 1
ATOM 694 O O . ARG A 1 91 ? -13.008 17.5 7.082 1 94.06 91 ARG A O 1
ATOM 701 N N . THR A 1 92 ? -13.266 15.414 7.812 1 95.88 92 THR A N 1
ATOM 702 C CA . THR A 1 92 ? -12.164 15.562 8.758 1 95.88 92 THR A CA 1
ATOM 703 C C . THR A 1 92 ? -10.969 14.727 8.328 1 95.88 92 THR A C 1
ATOM 705 O O . THR A 1 92 ? -9.875 14.867 8.883 1 95.88 92 THR A O 1
ATOM 708 N N . MET A 1 93 ? -11.164 13.758 7.352 1 95.81 93 MET A N 1
ATOM 709 C CA . MET A 1 93 ? -10.016 12.914 7.059 1 95.81 93 MET A CA 1
ATOM 710 C C . MET A 1 93 ? -10.023 12.469 5.598 1 95.81 93 MET A C 1
ATOM 712 O O . MET A 1 93 ? -11.07 12.453 4.957 1 95.81 93 MET A O 1
ATOM 716 N N . TYR A 1 94 ? -8.805 12.195 5.035 1 96 94 TYR A N 1
ATOM 717 C CA . TYR A 1 94 ? -8.562 11.531 3.76 1 96 94 TYR A CA 1
ATOM 718 C C . TYR A 1 94 ? -8.234 10.062 3.965 1 96 94 TYR A C 1
ATOM 720 O O . TYR A 1 94 ? -7.594 9.695 4.953 1 96 94 TYR A O 1
ATOM 728 N N . CYS A 1 95 ? -8.656 9.312 2.994 1 97.25 95 CYS A N 1
ATOM 729 C CA . CYS A 1 95 ? -8.352 7.883 3.027 1 97.25 95 CYS A CA 1
ATOM 730 C C . CYS A 1 95 ? -8.055 7.355 1.628 1 97.25 95 CYS A C 1
ATOM 732 O O . CYS A 1 95 ? -8.781 7.656 0.68 1 97.25 95 CYS A O 1
ATOM 734 N N . VAL A 1 96 ? -6.945 6.664 1.482 1 98.44 96 VAL A N 1
ATOM 735 C CA . VAL A 1 96 ? -6.609 5.992 0.229 1 98.44 96 VAL A CA 1
ATOM 736 C C . VAL A 1 96 ? -6.5 4.488 0.461 1 98.44 96 VAL A C 1
ATOM 738 O O . VAL A 1 96 ? -5.75 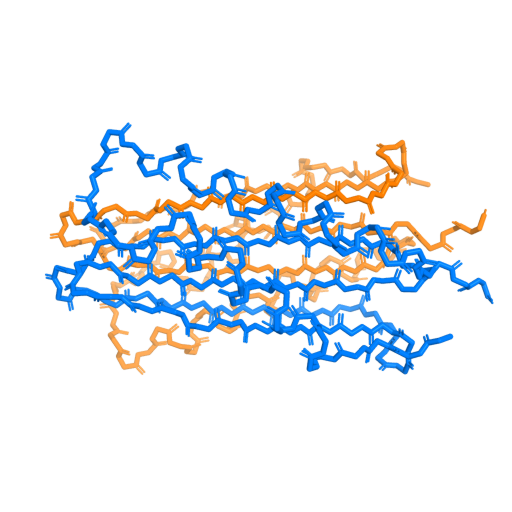4.043 1.334 1 98.44 96 VAL A O 1
ATOM 741 N N . ILE A 1 97 ? -7.242 3.744 -0.29 1 98.81 97 ILE A N 1
ATOM 742 C CA . ILE A 1 97 ? -7.242 2.289 -0.173 1 98.81 97 ILE A CA 1
ATOM 743 C C . ILE A 1 97 ? -6.875 1.664 -1.517 1 98.81 97 ILE A C 1
ATOM 745 O O . ILE A 1 97 ? -7.426 2.039 -2.555 1 98.81 97 ILE A O 1
ATOM 749 N N . SER A 1 98 ? -5.953 0.778 -1.516 1 98.88 98 SER A N 1
ATOM 750 C CA . SER A 1 98 ? -5.551 0.098 -2.742 1 98.88 98 SER A CA 1
ATOM 751 C C . SER A 1 98 ? -5.68 -1.415 -2.604 1 98.88 98 SER A C 1
ATOM 753 O O . SER A 1 98 ? -5.383 -1.976 -1.548 1 98.88 98 SER A O 1
ATOM 755 N N . VAL A 1 99 ? -6.09 -2.023 -3.668 1 98.88 99 VAL A N 1
ATOM 756 C CA . VAL A 1 99 ? -6.141 -3.477 -3.791 1 98.88 99 VAL A CA 1
ATOM 757 C C . VAL A 1 99 ? -5.184 -3.936 -4.891 1 98.88 99 VAL A C 1
ATOM 759 O O . VAL A 1 99 ? -5.137 -3.338 -5.969 1 98.88 99 VAL A O 1
ATOM 762 N N . PHE A 1 100 ? -4.445 -4.957 -4.605 1 98.81 100 PHE A N 1
ATOM 763 C CA . PHE A 1 100 ? -3.648 -5.672 -5.594 1 98.81 100 PHE A CA 1
ATOM 764 C C . PHE A 1 100 ? -4.039 -7.145 -5.645 1 98.81 100 PHE A C 1
ATOM 766 O O . PHE A 1 100 ? -4.074 -7.816 -4.613 1 98.81 100 PHE A O 1
ATOM 773 N N . ALA A 1 101 ? -4.336 -7.605 -6.777 1 98.62 101 ALA A N 1
ATOM 774 C CA . ALA A 1 101 ? -4.691 -9 -7.02 1 98.62 101 ALA A CA 1
ATOM 775 C C . ALA A 1 101 ? -3.666 -9.68 -7.918 1 98.62 101 ALA A C 1
ATOM 777 O O . ALA A 1 101 ? -3.496 -9.297 -9.078 1 98.62 101 ALA A O 1
ATOM 778 N N . VAL A 1 102 ? -3.025 -10.711 -7.371 1 97.69 102 VAL A N 1
ATOM 779 C CA . VAL A 1 102 ? -1.99 -11.445 -8.094 1 97.69 102 VAL A CA 1
ATOM 780 C C . VAL A 1 102 ? -2.502 -12.836 -8.461 1 97.69 102 VAL A C 1
ATOM 782 O O . VAL A 1 102 ? -2.803 -13.648 -7.578 1 97.69 102 VAL A O 1
ATOM 785 N N . SER A 1 103 ? -2.531 -13.078 -9.727 1 96.38 103 SER A N 1
ATOM 786 C CA . SER A 1 103 ? -3.084 -14.344 -10.203 1 96.38 103 SER A CA 1
ATOM 787 C C . SER A 1 103 ? -2.252 -15.531 -9.719 1 96.38 103 SER A C 1
ATOM 789 O O . SER A 1 103 ? -1.021 -15.477 -9.727 1 96.38 103 SER A O 1
ATOM 791 N N . ILE A 1 104 ? -2.855 -16.609 -9.297 1 89.81 104 ILE A N 1
ATOM 792 C CA . ILE A 1 104 ? -2.146 -17.797 -8.852 1 89.81 104 ILE A CA 1
ATOM 793 C C . ILE A 1 104 ? -2.082 -18.828 -9.984 1 89.81 104 ILE A C 1
ATOM 795 O O . ILE A 1 104 ? -1.548 -19.922 -9.805 1 89.81 104 ILE A O 1
ATOM 799 N N . MET A 1 105 ? -2.75 -18.531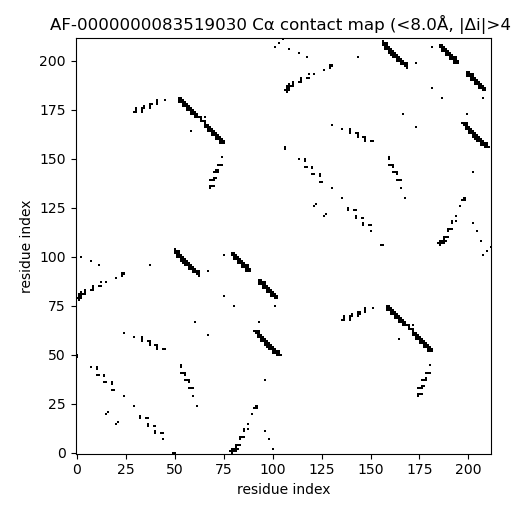 -10.938 1 74.06 105 MET A N 1
ATOM 800 C CA . MET A 1 105 ? -2.758 -19.484 -12.047 1 74.06 105 MET A CA 1
ATOM 801 C C . MET A 1 105 ? -1.387 -19.547 -12.711 1 74.06 105 MET A C 1
ATOM 803 O O . MET A 1 105 ? -0.7 -18.531 -12.844 1 74.06 105 MET A O 1
ATOM 807 N N . LEU A 1 106 ? -0.725 -20.859 -12.672 1 55.41 106 LEU A N 1
ATOM 808 C CA . LEU A 1 106 ? 0.463 -21.172 -13.461 1 55.41 106 LEU A CA 1
ATOM 809 C C . LEU A 1 106 ? 0.176 -21.031 -14.953 1 55.41 106 LEU A C 1
ATOM 811 O O . LEU A 1 106 ? -0.955 -21.25 -15.391 1 55.41 106 LEU A O 1
ATOM 815 N N . VAL B 1 1 ? 13.164 -19.781 -2.871 1 83.31 1 VAL B N 1
ATOM 816 C CA . VAL B 1 1 ? 13.828 -18.719 -2.133 1 83.31 1 VAL B CA 1
ATOM 817 C C . VAL B 1 1 ? 12.82 -18.016 -1.226 1 83.31 1 VAL B C 1
ATOM 819 O O . VAL B 1 1 ? 11.648 -17.844 -1.592 1 83.31 1 VAL B O 1
ATOM 822 N N . VAL B 1 2 ? 13.414 -17.625 -0.003 1 90.75 2 VAL B N 1
ATOM 823 C CA . VAL B 1 2 ? 12.562 -16.953 0.961 1 90.75 2 VAL B CA 1
ATOM 824 C C . VAL B 1 2 ? 12.758 -15.438 0.856 1 90.75 2 VAL B C 1
ATOM 826 O O . VAL B 1 2 ? 13.883 -14.969 0.642 1 90.75 2 VAL B O 1
ATOM 829 N N . PHE B 1 3 ? 11.781 -14.789 0.989 1 97.06 3 PHE B N 1
ATOM 830 C CA . PHE B 1 3 ? 11.852 -13.336 0.965 1 97.06 3 PHE B CA 1
ATOM 831 C C . PHE B 1 3 ? 12.664 -12.812 2.148 1 97.06 3 PHE B C 1
ATOM 833 O O . PHE B 1 3 ? 12.422 -13.211 3.291 1 97.06 3 PHE B O 1
ATOM 840 N N . SER B 1 4 ? 13.578 -11.922 1.895 1 97.75 4 SER B N 1
ATOM 841 C CA . SER B 1 4 ? 14.398 -11.312 2.934 1 97.75 4 SER B CA 1
ATOM 842 C C . SER B 1 4 ? 13.938 -9.891 3.238 1 97.75 4 SER B C 1
ATOM 844 O O . SER B 1 4 ? 14.258 -8.953 2.502 1 97.75 4 SER B O 1
ATOM 846 N N . ALA B 1 5 ? 13.32 -9.727 4.336 1 97.62 5 ALA B N 1
ATOM 847 C CA . ALA B 1 5 ? 12.844 -8.406 4.742 1 97.62 5 ALA B CA 1
ATOM 848 C C . ALA B 1 5 ? 14.008 -7.438 4.941 1 97.62 5 ALA B C 1
ATOM 850 O O . ALA B 1 5 ? 13.898 -6.258 4.605 1 97.62 5 ALA B O 1
ATOM 851 N N . ASP B 1 6 ? 15.094 -7.938 5.434 1 98.06 6 ASP B N 1
ATOM 852 C CA . ASP B 1 6 ? 16.25 -7.098 5.699 1 98.06 6 ASP B CA 1
ATOM 853 C C . ASP B 1 6 ? 16.859 -6.562 4.398 1 98.06 6 ASP B C 1
ATOM 855 O O . ASP B 1 6 ? 17.188 -5.379 4.297 1 98.06 6 ASP B O 1
ATOM 859 N N . GLU B 1 7 ? 16.984 -7.438 3.488 1 97.88 7 GLU B N 1
ATOM 860 C CA . GLU B 1 7 ? 17.516 -7.023 2.195 1 97.88 7 GLU B CA 1
ATOM 861 C C . GLU B 1 7 ? 16.625 -5.977 1.535 1 97.88 7 GLU B C 1
ATOM 863 O O . GLU B 1 7 ? 17.109 -4.949 1.059 1 97.88 7 GLU B O 1
ATOM 868 N N . ALA B 1 8 ? 15.352 -6.246 1.533 1 98.38 8 ALA B N 1
ATOM 869 C CA . ALA B 1 8 ? 14.398 -5.316 0.924 1 98.38 8 ALA B CA 1
ATOM 870 C C . ALA B 1 8 ? 14.406 -3.973 1.645 1 98.38 8 ALA B C 1
ATOM 872 O O . ALA B 1 8 ? 14.391 -2.918 1.005 1 98.38 8 ALA B O 1
ATOM 873 N N . SER B 1 9 ? 14.484 -4.055 2.943 1 98.5 9 SER B N 1
ATOM 874 C CA . SER B 1 9 ? 14.5 -2.832 3.738 1 98.5 9 SER B CA 1
ATOM 875 C C . SER B 1 9 ? 15.727 -1.98 3.418 1 98.5 9 SER B C 1
ATOM 877 O O . SER B 1 9 ? 15.633 -0.754 3.342 1 98.5 9 SER B O 1
ATOM 879 N N . ASN B 1 10 ? 16.812 -2.586 3.279 1 98.62 10 ASN B N 1
ATOM 880 C CA . ASN B 1 10 ? 18.047 -1.859 2.957 1 98.62 10 ASN B CA 1
ATOM 881 C C . ASN B 1 10 ? 17.938 -1.177 1.595 1 98.62 10 ASN B C 1
ATOM 883 O O . ASN B 1 10 ? 18.391 -0.039 1.434 1 98.62 10 ASN B O 1
ATOM 887 N N . ILE B 1 11 ? 17.406 -1.866 0.682 1 98.62 11 ILE B N 1
ATOM 888 C CA . ILE B 1 11 ? 17.219 -1.311 -0.654 1 98.62 11 ILE B CA 1
ATOM 889 C C . ILE B 1 11 ? 16.328 -0.072 -0.576 1 98.62 11 ILE B C 1
ATOM 891 O O . ILE B 1 11 ? 16.656 0.971 -1.146 1 98.62 11 ILE B O 1
ATOM 895 N N . ILE B 1 12 ? 15.227 -0.158 0.165 1 98.62 12 ILE B N 1
ATOM 896 C CA . ILE B 1 12 ? 14.266 0.933 0.294 1 98.62 12 ILE B CA 1
ATOM 897 C C . ILE B 1 12 ? 14.93 2.133 0.962 1 98.62 12 ILE B C 1
ATOM 899 O O . ILE B 1 12 ? 14.805 3.264 0.487 1 98.62 12 ILE B O 1
ATOM 903 N N . LYS B 1 13 ? 15.633 1.831 1.996 1 98.31 13 LYS B N 1
ATOM 904 C CA . LYS B 1 13 ? 16.281 2.898 2.746 1 98.31 13 LYS B CA 1
ATOM 905 C C . LYS B 1 13 ? 17.281 3.654 1.872 1 98.31 13 LYS B C 1
ATOM 907 O O . LYS B 1 13 ? 17.359 4.883 1.92 1 98.31 13 LYS B O 1
ATOM 912 N N . GLU B 1 14 ? 18.016 2.936 1.137 1 98.38 14 GLU B N 1
ATOM 913 C CA . GLU B 1 14 ? 18.969 3.564 0.222 1 98.38 14 GLU B CA 1
ATOM 914 C C . GLU B 1 14 ? 18.25 4.426 -0.812 1 98.38 14 GLU B C 1
ATOM 916 O O . GLU B 1 14 ? 18.656 5.551 -1.088 1 98.38 14 GLU B O 1
ATOM 921 N N . CYS B 1 15 ? 17.141 3.941 -1.41 1 98.44 15 CYS B N 1
ATOM 922 C CA . CYS B 1 15 ? 16.406 4.652 -2.447 1 98.44 15 CYS B CA 1
ATOM 923 C C . CYS B 1 15 ? 15.781 5.934 -1.897 1 98.44 15 CYS B C 1
ATOM 925 O O . CYS B 1 15 ? 15.914 7 -2.498 1 98.44 15 CYS B O 1
ATOM 927 N N . VAL B 1 16 ? 15.117 5.84 -0.75 1 98.25 16 VAL B N 1
ATOM 928 C CA . VAL B 1 16 ? 14.422 7 -0.198 1 98.25 16 VAL B CA 1
ATOM 929 C C . VAL B 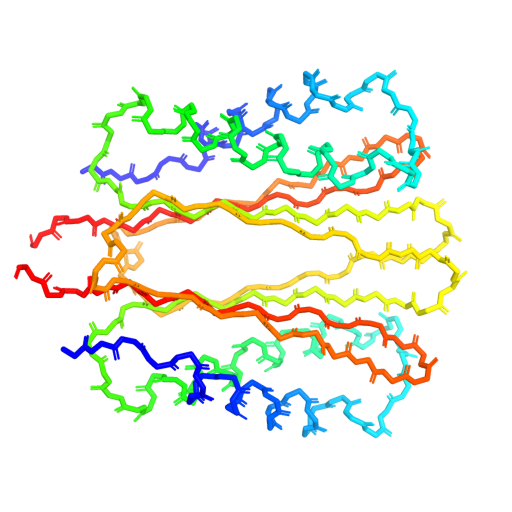1 16 ? 15.445 8.055 0.23 1 98.25 16 VAL B C 1
ATOM 931 O O . VAL B 1 16 ? 15.25 9.25 -0.012 1 98.25 16 VAL B O 1
ATOM 934 N N . ASP B 1 17 ? 16.562 7.617 0.818 1 97.88 17 ASP B N 1
ATOM 935 C CA . ASP B 1 17 ? 17.609 8.555 1.214 1 97.88 17 ASP B CA 1
ATOM 936 C C . ASP B 1 17 ? 18.203 9.266 -0.004 1 97.88 17 ASP B C 1
ATOM 938 O O . ASP B 1 17 ? 18.484 10.469 0.04 1 97.88 17 ASP B O 1
ATOM 942 N N . SER B 1 18 ? 18.391 8.523 -0.996 1 97.81 18 SER B N 1
ATOM 943 C CA . SER B 1 18 ? 19 9.078 -2.207 1 97.81 18 SER B CA 1
ATOM 944 C C . SER B 1 18 ? 18.062 10.078 -2.873 1 97.81 18 SER B C 1
ATOM 946 O O . SER B 1 18 ? 18.516 11.086 -3.424 1 97.81 18 SER B O 1
ATOM 948 N N . ILE B 1 19 ? 16.734 9.914 -2.779 1 97.69 19 ILE B N 1
ATOM 949 C CA . ILE B 1 19 ? 15.781 10.711 -3.539 1 97.69 19 ILE B CA 1
ATOM 950 C C . ILE B 1 19 ? 15.336 11.914 -2.709 1 97.69 19 ILE B C 1
ATOM 952 O O . ILE B 1 19 ? 15.289 13.039 -3.211 1 97.69 19 ILE B O 1
ATOM 956 N N . ILE B 1 20 ? 15.062 11.68 -1.389 1 96.56 20 ILE B N 1
ATOM 957 C CA . ILE B 1 20 ? 14.445 12.781 -0.656 1 96.56 20 ILE B CA 1
ATOM 958 C C . ILE B 1 20 ? 15.211 13.023 0.643 1 96.56 20 ILE B C 1
ATOM 960 O O . ILE B 1 20 ? 14.797 13.844 1.466 1 96.56 20 ILE B O 1
ATOM 964 N N . GLY B 1 21 ? 16.234 12.352 1.007 1 94.5 21 GLY B N 1
ATOM 965 C CA . GLY B 1 21 ? 16.984 12.477 2.242 1 94.5 21 GLY B CA 1
ATOM 966 C C . GLY B 1 21 ? 17.453 13.898 2.516 1 94.5 21 GLY B C 1
ATOM 967 O O . GLY B 1 21 ? 17.438 14.352 3.66 1 94.5 21 GLY B O 1
ATOM 968 N N . GLY B 1 22 ? 17.844 14.672 1.544 1 91.62 22 GLY B N 1
ATOM 969 C CA . GLY B 1 22 ? 18.453 15.969 1.773 1 91.62 22 GLY B CA 1
ATOM 970 C C . GLY B 1 22 ? 17.578 17.125 1.312 1 91.62 22 GLY B C 1
ATOM 971 O O . GLY B 1 22 ? 18.062 18.25 1.152 1 91.62 22 GLY B O 1
ATOM 972 N N . ILE B 1 23 ? 16.312 16.75 1.139 1 95.62 23 ILE B N 1
ATOM 973 C CA . ILE B 1 23 ? 15.477 17.828 0.612 1 95.62 23 ILE B CA 1
ATOM 974 C C . ILE B 1 23 ? 14.25 18.016 1.503 1 95.62 23 ILE B C 1
ATOM 976 O O . ILE B 1 23 ? 13.828 17.094 2.199 1 95.62 23 ILE B O 1
ATOM 980 N N . ASP B 1 24 ? 13.695 19.266 1.419 1 96.62 24 ASP B N 1
ATOM 981 C CA . ASP B 1 24 ? 12.484 19.594 2.168 1 96.62 24 ASP B CA 1
ATOM 982 C C . ASP B 1 24 ? 11.234 19.297 1.345 1 96.62 24 ASP B C 1
ATOM 984 O O . ASP B 1 24 ? 11.266 19.344 0.113 1 96.62 24 ASP B O 1
ATOM 988 N N . TYR B 1 25 ? 10.234 19.109 2.098 1 95.88 25 TYR B N 1
ATOM 989 C CA . TYR B 1 25 ? 8.945 18.906 1.446 1 95.88 25 TYR B CA 1
ATOM 990 C C . TYR B 1 25 ? 8.625 20.031 0.488 1 95.88 25 TYR B C 1
ATOM 992 O O . TYR B 1 25 ? 8.812 21.203 0.821 1 95.88 25 TYR B O 1
ATOM 1000 N N . ASN B 1 26 ? 8.18 19.703 -0.665 1 96.12 26 ASN B N 1
ATOM 1001 C CA . ASN B 1 26 ? 7.703 20.625 -1.685 1 96.12 26 ASN B CA 1
ATOM 1002 C C . ASN B 1 26 ? 6.461 20.094 -2.395 1 96.12 26 ASN B C 1
ATOM 1004 O O . ASN B 1 26 ? 6.539 19.125 -3.143 1 96.12 26 ASN B O 1
ATOM 1008 N N . HIS B 1 27 ? 5.34 20.75 -2.279 1 92.38 27 HIS B N 1
ATOM 1009 C CA . HIS B 1 27 ? 4.043 20.297 -2.77 1 92.38 27 HIS B CA 1
ATOM 1010 C C . HIS B 1 27 ? 4.062 20.094 -4.281 1 92.38 27 HIS B C 1
ATOM 1012 O O . HIS B 1 27 ? 3.393 19.203 -4.809 1 92.38 27 HIS B O 1
ATOM 1018 N N . SER B 1 28 ? 4.812 20.891 -4.891 1 95.38 28 SER B N 1
ATOM 1019 C CA . SER B 1 28 ? 4.824 20.859 -6.348 1 95.38 28 SER B CA 1
ATOM 1020 C C . SER B 1 28 ? 5.676 19.703 -6.867 1 95.38 28 SER B C 1
ATOM 1022 O O . SER B 1 28 ? 5.566 19.328 -8.039 1 95.38 28 SER B O 1
ATOM 1024 N N . LYS B 1 29 ? 6.512 19.156 -5.977 1 96.56 29 LYS B N 1
ATOM 1025 C CA . LYS B 1 29 ? 7.457 18.156 -6.445 1 96.56 29 LYS B CA 1
ATOM 1026 C C . LYS B 1 29 ? 7.148 16.781 -5.832 1 96.56 29 LYS B C 1
ATOM 1028 O O . LYS B 1 29 ? 7.68 15.766 -6.273 1 96.56 29 LYS B O 1
ATOM 1033 N N . ILE B 1 30 ? 6.293 16.719 -4.918 1 96 30 ILE B N 1
ATOM 1034 C CA . ILE B 1 30 ? 6.109 15.555 -4.059 1 96 30 ILE B CA 1
ATOM 1035 C C . ILE B 1 30 ? 5.625 14.375 -4.898 1 96 30 ILE B C 1
ATOM 1037 O O . ILE B 1 30 ? 6.008 13.227 -4.645 1 96 30 ILE B O 1
ATOM 1041 N N . ASN B 1 31 ? 4.84 14.664 -5.91 1 96.44 31 ASN B N 1
ATOM 1042 C CA . ASN B 1 31 ? 4.348 13.586 -6.762 1 96.44 31 ASN B CA 1
ATOM 1043 C C . ASN B 1 31 ? 5.477 12.914 -7.539 1 96.44 31 ASN B C 1
ATOM 1045 O O . ASN B 1 31 ? 5.512 11.695 -7.664 1 96.44 31 ASN B O 1
ATOM 1049 N N . GLN B 1 32 ? 6.344 13.695 -7.988 1 97.5 32 GLN B N 1
ATOM 1050 C CA . GLN B 1 32 ? 7.5 13.164 -8.703 1 97.5 32 GLN B CA 1
ATOM 1051 C C . GLN B 1 32 ? 8.391 12.336 -7.781 1 97.5 32 GLN B C 1
ATOM 1053 O O . GLN B 1 32 ? 8.859 11.266 -8.164 1 97.5 32 GLN B O 1
ATOM 1058 N N . TRP B 1 33 ? 8.578 12.852 -6.621 1 97.69 33 TRP B N 1
ATOM 1059 C CA . TRP B 1 33 ? 9.445 12.172 -5.672 1 97.69 33 TRP B CA 1
ATOM 1060 C C . TRP B 1 33 ? 8.844 10.836 -5.242 1 97.69 33 TRP B C 1
ATOM 1062 O O . TRP B 1 33 ? 9.539 9.82 -5.188 1 97.69 33 TRP B O 1
ATOM 1072 N N . THR B 1 34 ? 7.566 10.867 -4.922 1 97.69 34 THR B N 1
ATOM 1073 C CA . THR B 1 34 ? 6.879 9.641 -4.52 1 97.69 34 THR B CA 1
ATOM 1074 C C . THR B 1 34 ? 6.961 8.586 -5.625 1 97.69 34 THR B C 1
ATOM 1076 O O . THR B 1 34 ? 7.23 7.418 -5.352 1 97.69 34 THR B O 1
ATOM 1079 N N . ALA B 1 35 ? 6.805 9.039 -6.855 1 98.31 35 ALA B N 1
ATOM 1080 C CA . ALA B 1 35 ? 6.902 8.133 -8 1 98.31 35 ALA B CA 1
ATOM 1081 C C . ALA B 1 35 ? 8.32 7.594 -8.148 1 98.31 35 ALA B C 1
ATOM 1083 O O . ALA B 1 35 ? 8.516 6.398 -8.391 1 98.31 35 ALA B O 1
ATOM 1084 N N . ALA B 1 36 ? 9.273 8.414 -7.98 1 98.56 36 ALA B N 1
ATOM 1085 C CA . ALA B 1 36 ? 10.672 8.023 -8.125 1 98.56 36 ALA B CA 1
ATOM 1086 C C . ALA B 1 36 ? 11.055 6.988 -7.07 1 98.56 36 ALA B C 1
ATOM 1088 O O . ALA B 1 36 ? 11.766 6.027 -7.363 1 98.56 36 ALA B O 1
ATOM 1089 N N . VAL B 1 37 ? 10.562 7.176 -5.898 1 98.5 37 VAL B N 1
ATOM 1090 C CA . VAL B 1 37 ? 10.891 6.27 -4.801 1 98.5 37 VAL B CA 1
ATOM 1091 C C . VAL B 1 37 ? 10.398 4.859 -5.129 1 98.5 37 VAL B C 1
ATOM 1093 O O . VAL B 1 37 ? 11.164 3.895 -5.027 1 98.5 37 VAL B O 1
ATOM 1096 N N . VAL B 1 38 ? 9.172 4.719 -5.562 1 98.69 38 VAL B N 1
ATOM 1097 C CA . VAL B 1 38 ? 8.625 3.383 -5.793 1 98.69 38 VAL B CA 1
ATOM 1098 C C . VAL B 1 38 ? 9.258 2.775 -7.043 1 98.69 38 VAL B C 1
ATOM 1100 O O . VAL B 1 38 ? 9.539 1.573 -7.082 1 98.69 38 VAL B O 1
ATOM 1103 N N . GLU B 1 39 ? 9.508 3.594 -8.008 1 98.69 39 GLU B N 1
ATOM 1104 C CA . GLU B 1 39 ? 10.078 3.1 -9.258 1 98.69 39 GLU B CA 1
ATOM 1105 C C . GLU B 1 39 ? 11.508 2.615 -9.055 1 98.69 39 GLU B C 1
ATOM 1107 O O . GLU B 1 39 ? 11.859 1.512 -9.484 1 98.69 39 GLU B O 1
ATOM 1112 N N . GLN B 1 40 ? 12.344 3.385 -8.406 1 98.75 40 GLN B N 1
ATOM 1113 C CA . GLN B 1 40 ? 13.727 3 -8.156 1 98.75 40 GLN B CA 1
ATOM 1114 C C . GLN B 1 40 ? 13.812 1.793 -7.23 1 98.75 40 GLN B C 1
ATOM 1116 O O . GLN B 1 40 ? 14.633 0.896 -7.438 1 98.75 40 GLN B O 1
ATOM 1121 N N . SER B 1 41 ? 13 1.799 -6.176 1 98.81 41 SER B N 1
ATOM 1122 C CA . SER B 1 41 ? 12.969 0.66 -5.262 1 98.81 41 SER B CA 1
ATOM 1123 C C . SER B 1 41 ? 12.609 -0.627 -6 1 98.81 41 SER B C 1
ATOM 1125 O O . SER B 1 41 ? 13.258 -1.656 -5.816 1 98.81 41 SER B O 1
ATOM 1127 N N . LEU B 1 42 ? 11.602 -0.491 -6.84 1 98.88 42 LEU B N 1
ATOM 1128 C CA . LEU B 1 42 ? 11.164 -1.651 -7.609 1 98.88 42 LEU B CA 1
ATOM 1129 C C . LEU B 1 42 ? 12.266 -2.135 -8.539 1 98.88 42 LEU B C 1
ATOM 1131 O O . LEU B 1 42 ? 12.523 -3.336 -8.633 1 98.88 42 LEU B O 1
ATOM 1135 N N . MET B 1 43 ? 12.828 -1.204 -9.164 1 98.81 43 MET B N 1
ATOM 1136 C CA . MET B 1 43 ? 13.906 -1.541 -10.086 1 98.81 43 MET B CA 1
ATOM 1137 C C . MET B 1 43 ? 15.016 -2.316 -9.375 1 98.81 43 MET B C 1
ATOM 1139 O O . MET B 1 43 ? 15.484 -3.34 -9.875 1 98.81 43 MET B O 1
ATOM 1143 N N . HIS B 1 44 ? 15.445 -1.903 -8.25 1 98.75 44 HIS B N 1
ATOM 1144 C CA . HIS B 1 44 ? 16.5 -2.562 -7.492 1 98.75 44 HIS B CA 1
ATOM 1145 C C . HIS B 1 44 ? 16.078 -3.953 -7.039 1 98.75 44 HIS B C 1
ATOM 1147 O O . HIS B 1 44 ? 16.875 -4.895 -7.059 1 98.75 44 HIS B O 1
ATOM 1153 N N . LEU B 1 45 ? 14.844 -4.102 -6.621 1 98.69 45 LEU B N 1
ATOM 1154 C CA . LEU B 1 45 ? 14.328 -5.402 -6.207 1 98.69 45 LEU B CA 1
ATOM 1155 C C . LEU B 1 45 ? 14.328 -6.387 -7.375 1 98.69 45 LEU B C 1
ATOM 1157 O O . LEU B 1 45 ? 14.742 -7.535 -7.223 1 98.69 45 LEU B O 1
ATOM 1161 N N . VAL B 1 46 ? 13.875 -5.883 -8.539 1 98.31 46 VAL B N 1
ATOM 1162 C CA . VAL B 1 46 ? 13.789 -6.715 -9.734 1 98.31 46 VAL B CA 1
ATOM 1163 C C . VAL B 1 46 ? 15.188 -7.137 -10.172 1 98.31 46 VAL B C 1
ATOM 1165 O O . VAL B 1 46 ? 15.391 -8.273 -10.609 1 98.31 46 VAL B O 1
ATOM 1168 N N . LYS B 1 47 ? 16.094 -6.297 -10 1 98.25 47 LYS B N 1
ATOM 1169 C CA . LYS B 1 47 ? 17.469 -6.555 -10.406 1 98.25 47 LYS B CA 1
ATOM 1170 C C . LYS B 1 47 ? 18.078 -7.695 -9.594 1 98.25 47 LYS B C 1
ATOM 1172 O O . LYS B 1 47 ? 19.047 -8.328 -10.031 1 98.25 47 LYS B O 1
ATOM 1177 N N . MET B 1 48 ? 17.578 -7.945 -8.461 1 97.12 48 MET B N 1
ATOM 1178 C CA . MET B 1 48 ? 18.078 -9.031 -7.625 1 97.12 48 MET B CA 1
ATOM 1179 C C . MET B 1 48 ? 17.812 -10.383 -8.273 1 97.12 48 MET B C 1
ATOM 1181 O O . MET B 1 48 ? 18.406 -11.391 -7.887 1 97.12 48 MET B O 1
ATOM 1185 N N . GLY B 1 49 ? 16.828 -10.5 -9.18 1 96.44 49 GLY B N 1
ATOM 1186 C CA . GLY B 1 49 ? 16.594 -11.695 -9.969 1 96.44 49 GLY B CA 1
ATOM 1187 C C . GLY B 1 49 ? 15.914 -12.805 -9.188 1 96.44 49 GLY B C 1
ATOM 1188 O O . GLY B 1 49 ? 16.062 -13.984 -9.5 1 96.44 49 GLY B O 1
ATOM 1189 N N . LYS B 1 50 ? 15.297 -12.477 -8.164 1 96.56 50 LYS B N 1
ATOM 1190 C CA . LYS B 1 50 ? 14.602 -13.469 -7.359 1 96.56 50 LYS B CA 1
ATOM 1191 C C . LYS B 1 50 ? 13.211 -13.766 -7.926 1 96.56 50 LYS B C 1
ATOM 1193 O O . LYS B 1 50 ? 12.633 -12.93 -8.633 1 96.56 50 LYS B O 1
ATOM 1198 N N . PRO B 1 51 ? 12.617 -14.953 -7.688 1 96.12 51 PRO B N 1
ATOM 1199 C CA . PRO B 1 51 ? 11.359 -15.367 -8.312 1 96.12 51 PRO B CA 1
ATOM 1200 C C . PRO B 1 51 ? 10.133 -14.82 -7.59 1 96.12 51 PRO B C 1
ATOM 1202 O O . PRO B 1 51 ? 9.312 -15.594 -7.09 1 96.12 51 PRO B O 1
ATOM 1205 N N . PHE B 1 52 ? 9.992 -13.594 -7.633 1 97.31 52 PHE B N 1
ATOM 1206 C CA . PHE B 1 52 ? 8.852 -12.922 -7.023 1 97.31 52 PHE B CA 1
ATOM 1207 C C . PHE B 1 52 ? 8.211 -11.945 -8 1 97.31 52 PHE B C 1
ATOM 1209 O O . PHE B 1 52 ? 8.898 -11.344 -8.828 1 97.31 52 PHE B O 1
ATOM 1216 N N . LYS B 1 53 ? 6.988 -11.828 -7.93 1 97.69 53 LYS B N 1
ATOM 1217 C CA . LYS B 1 53 ? 6.309 -10.594 -8.312 1 97.69 53 LYS B CA 1
ATOM 1218 C C . LYS B 1 53 ? 6.379 -9.555 -7.195 1 97.69 53 LYS B C 1
ATOM 1220 O O . LYS B 1 53 ? 6.273 -9.898 -6.016 1 97.69 53 LYS B O 1
ATOM 1225 N N . TYR B 1 54 ? 6.496 -8.289 -7.551 1 98.69 54 TYR B N 1
ATOM 1226 C CA . TYR B 1 54 ? 6.719 -7.266 -6.535 1 98.69 54 TYR B CA 1
ATOM 1227 C C . TYR B 1 54 ? 5.664 -6.172 -6.621 1 98.69 54 TYR B C 1
ATOM 1229 O O . TYR B 1 54 ? 5.266 -5.766 -7.715 1 98.69 54 TYR B O 1
ATOM 1237 N N . ILE B 1 55 ? 5.266 -5.645 -5.469 1 98.88 55 ILE B N 1
ATOM 1238 C CA . ILE B 1 55 ? 4.52 -4.402 -5.309 1 98.88 55 ILE B CA 1
ATOM 1239 C C . ILE B 1 55 ? 5.25 -3.482 -4.332 1 98.88 55 ILE B C 1
ATOM 1241 O O . ILE B 1 55 ? 5.621 -3.902 -3.232 1 98.88 55 ILE B O 1
ATOM 1245 N N . VAL B 1 56 ? 5.457 -2.295 -4.77 1 98.94 56 VAL B N 1
ATOM 1246 C CA . VAL B 1 56 ? 6.008 -1.284 -3.873 1 98.94 56 VAL B CA 1
ATOM 1247 C C . VAL B 1 56 ? 5.027 -0.122 -3.74 1 98.94 56 VAL B C 1
ATOM 1249 O O . VAL B 1 56 ? 4.516 0.386 -4.742 1 98.94 56 VAL B O 1
ATOM 1252 N N . THR B 1 57 ? 4.719 0.259 -2.561 1 98.81 57 THR B N 1
ATOM 1253 C CA . THR B 1 57 ? 3.869 1.418 -2.309 1 98.81 57 THR B CA 1
ATOM 1254 C C . THR B 1 57 ? 4.617 2.467 -1.49 1 98.81 57 THR B C 1
ATOM 1256 O O . THR B 1 57 ? 5.461 2.127 -0.659 1 98.81 57 THR B O 1
ATOM 1259 N N . CYS B 1 58 ? 4.27 3.68 -1.7 1 98.69 58 CYS B N 1
ATOM 1260 C CA . CYS B 1 58 ? 4.832 4.793 -0.943 1 98.69 58 CYS B CA 1
ATOM 1261 C C . CYS B 1 58 ? 3.758 5.82 -0.609 1 98.69 58 CYS B C 1
ATOM 1263 O O . CYS B 1 58 ? 2.916 6.141 -1.45 1 98.69 58 CYS B O 1
ATOM 1265 N N . ALA B 1 59 ? 3.758 6.312 0.603 1 98.06 59 ALA B N 1
ATOM 1266 C CA . ALA B 1 59 ? 2.934 7.426 1.06 1 98.06 59 ALA B CA 1
ATOM 1267 C C . ALA B 1 59 ? 3.785 8.5 1.729 1 98.06 59 ALA B C 1
ATOM 1269 O O . ALA B 1 59 ? 4.574 8.203 2.631 1 98.06 59 ALA B O 1
ATOM 1270 N N . ILE B 1 60 ? 3.613 9.695 1.314 1 97.12 60 ILE B N 1
ATOM 1271 C CA . ILE B 1 60 ? 4.359 10.805 1.896 1 97.12 60 ILE B CA 1
ATOM 1272 C C . ILE B 1 60 ? 3.387 11.867 2.406 1 97.12 60 ILE B C 1
ATOM 1274 O O . ILE B 1 60 ? 2.391 12.172 1.746 1 97.12 60 ILE B O 1
ATOM 1278 N N . MET B 1 61 ? 3.752 12.406 3.518 1 96.19 61 MET B N 1
ATOM 1279 C CA . MET B 1 61 ? 2.975 13.492 4.105 1 96.19 61 MET B CA 1
ATOM 1280 C C . MET B 1 61 ? 3.891 14.578 4.656 1 96.19 61 MET B C 1
ATOM 1282 O O . MET B 1 61 ? 4.93 14.281 5.25 1 96.19 61 MET B O 1
ATOM 1286 N N . GLN B 1 62 ? 3.436 15.805 4.43 1 95.38 62 GLN B N 1
ATOM 1287 C CA . GLN B 1 62 ? 4.109 16.922 5.086 1 95.38 62 GLN B CA 1
ATOM 1288 C C . GLN B 1 62 ? 3.902 16.875 6.594 1 95.38 62 GLN B C 1
ATOM 1290 O O . GLN B 1 62 ? 2.797 16.594 7.066 1 95.38 62 GLN B O 1
ATOM 1295 N N . LYS B 1 63 ? 5.062 17.234 7.363 1 93.06 63 LYS B N 1
ATOM 1296 C CA . LYS B 1 63 ? 4.918 17.375 8.812 1 93.06 63 LYS B CA 1
ATOM 1297 C C . LYS B 1 63 ? 4.199 18.672 9.18 1 93.06 63 LYS B C 1
ATOM 1299 O O . LYS B 1 63 ? 4.773 19.75 9.07 1 93.06 63 LYS B O 1
ATOM 1304 N N . SER B 1 64 ? 2.904 18.594 9.469 1 89.88 64 SER B N 1
ATOM 1305 C CA . SER B 1 64 ? 2.096 19.75 9.812 1 89.88 64 SER B CA 1
ATOM 1306 C C . SER B 1 64 ? 1.359 19.547 11.133 1 89.88 64 SER B C 1
ATOM 1308 O O . SER B 1 64 ? 0.515 20.359 11.516 1 89.88 64 SER B O 1
ATOM 1310 N N . GLY B 1 65 ? 1.643 18.547 11.836 1 86.75 65 GLY B N 1
ATOM 1311 C CA . GLY B 1 65 ? 0.957 18.219 13.078 1 86.75 65 GLY B CA 1
ATOM 1312 C C . GLY B 1 65 ? 0.104 16.969 12.969 1 86.75 65 GLY B C 1
ATOM 1313 O O . GLY B 1 65 ? -0.139 16.281 13.977 1 86.75 65 GLY B O 1
ATOM 1314 N N . ALA B 1 66 ? -0.32 16.812 11.742 1 87.38 66 ALA B N 1
ATOM 1315 C CA . ALA B 1 66 ? -1.124 15.617 11.531 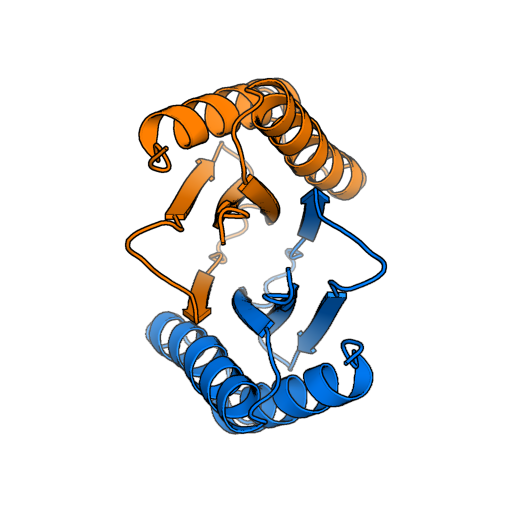1 87.38 66 ALA B CA 1
ATOM 1316 C C . ALA B 1 66 ? -0.238 14.391 11.312 1 87.38 66 ALA B C 1
ATOM 1318 O O . ALA B 1 66 ? 0.914 14.516 10.898 1 87.38 66 ALA B O 1
ATOM 1319 N N . GLY B 1 67 ? -0.774 13.211 11.688 1 90.88 67 GLY B N 1
ATOM 1320 C CA . GLY B 1 67 ? -0.041 11.969 11.484 1 90.88 67 GLY B CA 1
ATOM 1321 C C . GLY B 1 67 ? -0.504 11.188 10.273 1 90.88 67 GLY B C 1
ATOM 1322 O O . GLY B 1 67 ? -1.572 11.461 9.719 1 90.88 67 GLY B O 1
ATOM 1323 N N . LEU B 1 68 ? 0.35 10.375 9.797 1 94.75 68 LEU B N 1
ATOM 1324 C CA . LEU B 1 68 ? 0.051 9.406 8.758 1 94.75 68 LEU B CA 1
ATOM 1325 C C . LEU B 1 68 ? -0.143 8.016 9.344 1 94.75 68 LEU B C 1
ATOM 1327 O O . LEU B 1 68 ? 0.733 7.504 10.047 1 94.75 68 LEU B O 1
ATOM 1331 N N . HIS B 1 69 ? -1.315 7.445 9.117 1 96.88 69 HIS B N 1
ATOM 1332 C CA . HIS B 1 69 ? -1.629 6.105 9.609 1 96.88 69 HIS B CA 1
ATOM 1333 C C . HIS B 1 69 ? -1.825 5.129 8.453 1 96.88 69 HIS B C 1
ATOM 1335 O O . HIS B 1 69 ? -2.602 5.395 7.535 1 96.88 69 HIS B O 1
ATOM 1341 N N . THR B 1 70 ? -1.105 4.074 8.5 1 97.75 70 THR B N 1
ATOM 1342 C CA . THR B 1 70 ? -1.177 3.098 7.422 1 97.75 70 THR B CA 1
ATOM 1343 C C . THR B 1 70 ? -1.406 1.695 7.973 1 97.75 70 THR B C 1
ATOM 1345 O O . THR B 1 70 ? -1.027 1.4 9.109 1 97.75 70 THR B O 1
ATOM 1348 N N . ALA B 1 71 ? -2.062 0.886 7.211 1 98.12 71 ALA B N 1
ATOM 1349 C CA . ALA B 1 71 ? -2.238 -0.539 7.477 1 98.12 71 ALA B CA 1
ATOM 1350 C C . ALA B 1 71 ? -2.285 -1.341 6.18 1 98.12 71 ALA B C 1
ATOM 1352 O O . ALA B 1 71 ? -2.557 -0.788 5.113 1 98.12 71 ALA B O 1
ATOM 1353 N N . SER B 1 72 ? -1.967 -2.559 6.277 1 98.62 72 SER B N 1
ATOM 1354 C CA . SER B 1 72 ? -2.125 -3.484 5.164 1 98.62 72 SER B CA 1
ATOM 1355 C C . SER B 1 72 ? -2.516 -4.875 5.648 1 98.62 72 SER B C 1
ATOM 1357 O O . SER B 1 72 ? -2.246 -5.234 6.797 1 98.62 72 SER B O 1
ATOM 1359 N N . SER B 1 73 ? -3.164 -5.555 4.844 1 98.38 73 SER B N 1
ATOM 1360 C CA . SER B 1 73 ? -3.5 -6.957 5.059 1 98.38 73 SER B CA 1
ATOM 1361 C C . SER B 1 73 ? -3.344 -7.766 3.777 1 98.38 73 SER B C 1
ATOM 1363 O O . SER B 1 73 ? -3.477 -7.227 2.676 1 98.38 73 SER B O 1
ATOM 1365 N N . CYS B 1 74 ? -3.014 -9.055 4 1 98.56 74 CYS B N 1
ATOM 1366 C CA . CYS B 1 74 ? -2.727 -9.883 2.838 1 98.56 74 CYS B CA 1
ATOM 1367 C C . CYS B 1 74 ? -3.393 -11.25 2.967 1 98.56 74 CYS B C 1
ATOM 1369 O O . CYS B 1 74 ? -3.527 -11.781 4.07 1 98.56 74 CYS B O 1
ATOM 1371 N N . TYR B 1 75 ? -3.879 -11.75 1.837 1 98.56 75 TYR B N 1
ATOM 1372 C CA . TYR B 1 75 ? -4.273 -13.141 1.656 1 98.56 75 TYR B CA 1
ATOM 1373 C C . TYR B 1 75 ? -3.35 -13.844 0.668 1 98.56 75 TYR B C 1
ATOM 1375 O O . TYR B 1 75 ? -3.512 -13.711 -0.547 1 98.56 75 TYR B O 1
ATOM 1383 N N . TRP B 1 76 ? -2.336 -14.578 1.191 1 97.5 76 TRP B N 1
ATOM 1384 C CA . TRP B 1 76 ? -1.289 -15.227 0.411 1 97.5 76 TRP B CA 1
ATOM 1385 C C . TRP B 1 76 ? -0.616 -16.328 1.216 1 97.5 76 TRP B C 1
ATOM 1387 O O . TRP B 1 76 ? -1.145 -16.781 2.238 1 97.5 76 TRP B O 1
ATOM 1397 N N . ASP B 1 77 ? 0.331 -17.016 0.678 1 95.56 77 ASP B N 1
ATOM 1398 C CA . ASP B 1 77 ? 1.079 -18.062 1.367 1 95.56 77 ASP B CA 1
ATOM 1399 C C . ASP B 1 77 ? 2.277 -17.484 2.113 1 95.56 77 ASP B C 1
ATOM 1401 O O . ASP B 1 77 ? 3.33 -17.234 1.517 1 95.56 77 ASP B O 1
ATOM 1405 N N . SER B 1 78 ? 2.129 -17.312 3.387 1 94.12 78 SER B N 1
ATOM 1406 C CA . SER B 1 78 ? 3.119 -16.625 4.203 1 94.12 78 SER B CA 1
ATOM 1407 C C . SER B 1 78 ? 4.414 -17.422 4.297 1 94.12 78 SER B C 1
ATOM 1409 O O . SER B 1 78 ? 5.43 -16.922 4.777 1 94.12 78 SER B O 1
ATOM 1411 N N . SER B 1 79 ? 4.402 -18.594 3.867 1 94.38 79 SER B N 1
ATOM 1412 C CA . SER B 1 79 ? 5.625 -19.391 3.873 1 94.38 79 SER B CA 1
ATOM 1413 C C . SER B 1 79 ? 6.508 -19.047 2.674 1 94.38 79 SER B C 1
ATOM 1415 O O . SER B 1 79 ? 7.711 -19.312 2.695 1 94.38 79 SER B O 1
ATOM 1417 N N . THR B 1 80 ? 5.914 -18.578 1.617 1 94.56 80 THR B N 1
ATOM 1418 C CA . THR B 1 80 ? 6.68 -18.312 0.406 1 94.56 80 THR B CA 1
ATOM 1419 C C . THR B 1 80 ? 6.676 -16.812 0.086 1 94.56 80 THR B C 1
ATOM 1421 O O . THR B 1 80 ? 7.609 -16.312 -0.54 1 94.56 80 THR B O 1
ATOM 1424 N N . ASP B 1 81 ? 5.621 -16.188 0.489 1 97.31 81 ASP B N 1
ATOM 1425 C CA . ASP B 1 81 ? 5.48 -14.758 0.224 1 97.31 81 ASP B CA 1
ATOM 1426 C C . ASP B 1 81 ? 5.961 -13.922 1.412 1 97.31 81 ASP B C 1
ATOM 1428 O O . ASP B 1 81 ? 6.129 -14.445 2.514 1 97.31 81 ASP B O 1
ATOM 1432 N N . GLY B 1 82 ? 6.258 -12.633 1.188 1 97.94 82 GLY B N 1
ATOM 1433 C CA . GLY B 1 82 ? 6.723 -11.797 2.281 1 97.94 82 GLY B CA 1
ATOM 1434 C C . GLY B 1 82 ? 6.535 -10.312 2.016 1 97.94 82 GLY B C 1
ATOM 1435 O O . GLY B 1 82 ? 6.258 -9.914 0.885 1 97.94 82 GLY B O 1
ATOM 1436 N N . SER B 1 83 ? 6.664 -9.586 3.094 1 98.69 83 SER B N 1
ATOM 1437 C CA . SER B 1 83 ? 6.555 -8.133 2.979 1 98.69 83 SER B CA 1
ATOM 1438 C C . SER B 1 83 ? 7.469 -7.426 3.971 1 98.69 83 SER B C 1
ATOM 1440 O O . SER B 1 83 ? 7.953 -8.039 4.922 1 98.69 83 SER B O 1
ATOM 1442 N N . CYS B 1 84 ? 7.684 -6.219 3.693 1 98.25 84 CYS B N 1
ATOM 1443 C CA . CYS B 1 84 ? 8.398 -5.34 4.613 1 98.25 84 CYS B CA 1
ATOM 1444 C C . CYS B 1 84 ? 7.934 -3.896 4.461 1 98.25 84 CYS B C 1
ATOM 1446 O O . CYS B 1 84 ? 7.523 -3.484 3.375 1 98.25 84 CYS B O 1
ATOM 1448 N N . THR B 1 85 ? 7.953 -3.145 5.602 1 98.56 85 THR B N 1
ATOM 1449 C CA . THR B 1 85 ? 7.582 -1.733 5.609 1 98.56 85 THR B CA 1
ATOM 1450 C C . THR B 1 85 ? 8.672 -0.893 6.266 1 98.56 85 THR B C 1
ATOM 1452 O O . THR B 1 85 ? 9.172 -1.235 7.34 1 98.56 85 THR B O 1
ATOM 1455 N N . VAL B 1 86 ? 9.016 0.131 5.609 1 98.44 86 VAL B N 1
ATOM 1456 C CA . VAL B 1 86 ? 10.008 1.081 6.109 1 98.44 86 VAL B CA 1
ATOM 1457 C C . VAL B 1 86 ? 9.336 2.418 6.406 1 98.44 86 VAL B C 1
ATOM 1459 O O . VAL B 1 86 ? 8.641 2.979 5.551 1 98.44 86 VAL B O 1
ATOM 1462 N N . ARG B 1 87 ? 9.492 2.941 7.645 1 97.94 87 ARG B N 1
ATOM 1463 C CA . ARG B 1 87 ? 9.102 4.301 8.008 1 97.94 87 ARG B CA 1
ATOM 1464 C C . ARG B 1 87 ? 10.305 5.234 8.023 1 97.94 87 ARG B C 1
ATOM 1466 O O . ARG B 1 87 ? 11.297 4.965 8.703 1 97.94 87 ARG B O 1
ATOM 1473 N N . TRP B 1 88 ? 10.156 6.199 7.234 1 97.56 88 TRP B N 1
ATOM 1474 C CA . TRP B 1 88 ? 11.211 7.191 7.059 1 97.56 88 TRP B CA 1
ATOM 1475 C C . TRP B 1 88 ? 10.695 8.594 7.355 1 97.56 88 TRP B C 1
ATOM 1477 O O . TRP B 1 88 ? 9.508 8.867 7.188 1 97.56 88 TRP B O 1
ATOM 1487 N N . GLU B 1 89 ? 11.562 9.422 7.887 1 95.88 89 GLU B N 1
ATOM 1488 C CA . GLU B 1 89 ? 11.148 10.812 8.055 1 95.88 89 GLU B CA 1
ATOM 1489 C C . GLU B 1 89 ? 12.352 11.758 8.039 1 95.88 89 GLU B C 1
ATOM 1491 O O . GLU B 1 89 ? 13.492 11.32 8.211 1 95.88 89 GLU B O 1
ATOM 1496 N N . ASN B 1 90 ? 12.125 12.961 7.719 1 94.69 90 ASN B N 1
ATOM 1497 C CA . ASN B 1 90 ? 13.07 14.047 7.945 1 94.69 90 ASN B CA 1
ATOM 1498 C C . ASN B 1 90 ? 12.398 15.234 8.641 1 94.69 90 ASN B C 1
ATOM 1500 O O . ASN B 1 90 ? 11.367 15.078 9.289 1 94.69 90 ASN B O 1
ATOM 1504 N N . ARG B 1 91 ? 12.953 16.422 8.539 1 94 91 ARG B N 1
ATOM 1505 C CA . ARG B 1 91 ? 12.453 17.562 9.297 1 94 91 ARG B CA 1
ATOM 1506 C C . ARG B 1 91 ? 11.062 17.969 8.828 1 94 91 ARG B C 1
ATOM 1508 O O . ARG B 1 91 ? 10.234 18.406 9.625 1 94 91 ARG B O 1
ATOM 1515 N N . THR B 1 92 ? 10.727 17.703 7.566 1 95.81 92 THR B N 1
ATOM 1516 C CA . THR B 1 92 ? 9.547 18.375 7.016 1 95.81 92 THR B CA 1
ATOM 1517 C C . THR B 1 92 ? 8.516 17.344 6.555 1 95.81 92 THR B C 1
ATOM 1519 O O . THR B 1 92 ? 7.379 17.703 6.238 1 95.81 92 THR B O 1
ATOM 1522 N N . MET B 1 93 ? 8.93 16.031 6.438 1 95.88 93 MET B N 1
ATOM 1523 C CA . MET B 1 93 ? 7.934 15.117 5.879 1 95.88 93 MET B CA 1
ATOM 1524 C C . MET B 1 93 ? 8.102 13.711 6.453 1 95.88 93 MET B C 1
ATOM 1526 O O . MET B 1 93 ? 9.188 13.352 6.918 1 95.88 93 MET B O 1
ATOM 1530 N N . TYR B 1 94 ? 6.973 12.938 6.504 1 96 94 TYR B N 1
ATOM 1531 C CA . TYR B 1 94 ? 6.918 11.5 6.773 1 96 94 TYR B CA 1
ATOM 1532 C C . TYR B 1 94 ? 6.801 10.703 5.48 1 96 94 TYR B C 1
ATOM 1534 O O . TYR B 1 94 ? 6.16 11.156 4.523 1 96 94 TYR B O 1
ATOM 1542 N N . CYS B 1 95 ? 7.391 9.547 5.539 1 97.25 95 CYS B N 1
ATOM 1543 C CA . CYS B 1 95 ? 7.305 8.656 4.391 1 97.25 95 CYS B CA 1
ATOM 1544 C C . CYS B 1 95 ? 7.184 7.203 4.836 1 97.25 95 CYS B C 1
ATOM 1546 O O . CYS B 1 95 ? 7.926 6.758 5.715 1 97.25 95 CYS B O 1
ATOM 1548 N N . VAL B 1 96 ? 6.203 6.496 4.305 1 98.38 96 VAL B N 1
ATOM 1549 C CA . VAL B 1 96 ? 6.059 5.066 4.547 1 98.38 96 VAL B CA 1
ATOM 1550 C C . VAL B 1 96 ? 6.156 4.305 3.227 1 98.38 96 VAL B C 1
ATOM 1552 O O . VAL B 1 96 ? 5.422 4.598 2.281 1 98.38 96 VAL B O 1
ATOM 1555 N N . ILE B 1 97 ? 7.051 3.379 3.172 1 98.81 97 ILE B N 1
ATOM 1556 C CA . ILE B 1 97 ? 7.262 2.582 1.967 1 98.81 97 ILE B CA 1
ATOM 1557 C C . ILE B 1 97 ? 7.09 1.101 2.293 1 98.81 97 ILE B C 1
ATOM 1559 O O . ILE B 1 97 ? 7.652 0.605 3.271 1 98.81 97 ILE B O 1
ATOM 1563 N N . SER B 1 98 ? 6.324 0.421 1.534 1 98.88 98 SER B N 1
ATOM 1564 C CA . SER B 1 98 ? 6.109 -1.006 1.748 1 98.88 98 SER B CA 1
ATOM 1565 C C . SER B 1 98 ? 6.449 -1.81 0.497 1 98.88 98 SER B C 1
ATOM 1567 O O . SER B 1 98 ? 6.172 -1.373 -0.622 1 98.88 98 SER B O 1
ATOM 1569 N N . VAL B 1 99 ? 7.008 -2.955 0.729 1 98.88 99 VAL B N 1
ATOM 1570 C CA . VAL B 1 99 ? 7.281 -3.936 -0.318 1 98.88 99 VAL B CA 1
ATOM 1571 C C . VAL B 1 99 ? 6.484 -5.211 -0.052 1 98.88 99 VAL B C 1
ATOM 1573 O O . VAL B 1 99 ? 6.426 -5.688 1.083 1 98.88 99 VAL B O 1
ATOM 1576 N N . PHE B 1 100 ? 5.887 -5.723 -1.073 1 98.81 100 PHE B N 1
ATOM 1577 C CA . PHE B 1 100 ? 5.273 -7.047 -1.062 1 98.81 100 PHE B CA 1
ATOM 1578 C C . PHE B 1 100 ? 5.879 -7.934 -2.146 1 98.81 100 PHE B C 1
ATOM 1580 O O . PHE B 1 100 ? 5.941 -7.539 -3.312 1 98.81 100 PHE B O 1
ATOM 1587 N N . ALA B 1 101 ? 6.336 -9.047 -1.77 1 98.62 101 ALA B N 1
ATOM 1588 C CA . ALA B 1 101 ? 6.91 -10.039 -2.676 1 98.62 101 ALA B CA 1
ATOM 1589 C C . ALA B 1 101 ? 6.062 -11.305 -2.711 1 98.62 101 ALA B C 1
ATOM 1591 O O . ALA B 1 101 ? 5.918 -11.992 -1.697 1 98.62 101 ALA B O 1
ATOM 1592 N N . VAL B 1 102 ? 5.539 -11.609 -3.893 1 97.69 102 VAL B N 1
ATOM 1593 C CA . VAL B 1 102 ? 4.672 -12.766 -4.086 1 97.69 102 VAL B CA 1
ATOM 1594 C C . VAL B 1 102 ? 5.402 -13.828 -4.898 1 97.69 102 VAL B C 1
ATOM 1596 O O . VAL B 1 102 ? 5.754 -13.602 -6.059 1 97.69 102 VAL B O 1
ATOM 1599 N N . SER B 1 103 ? 5.559 -14.961 -4.301 1 96.44 103 SER B N 1
ATOM 1600 C CA . SER B 1 103 ? 6.32 -16.031 -4.945 1 96.44 103 SER B CA 1
ATOM 1601 C C . SER B 1 103 ? 5.637 -16.5 -6.227 1 96.44 103 SER B C 1
ATOM 1603 O O . SER B 1 103 ? 4.414 -16.656 -6.262 1 96.44 103 SER B O 1
ATOM 1605 N N . ILE B 1 104 ? 6.355 -16.75 -7.281 1 89.75 104 ILE B N 1
ATOM 1606 C CA . ILE B 1 104 ? 5.797 -17.234 -8.539 1 89.75 104 ILE B CA 1
ATOM 1607 C C . ILE B 1 104 ? 5.957 -18.75 -8.633 1 89.75 104 ILE B C 1
ATOM 1609 O O . ILE B 1 104 ? 5.578 -19.359 -9.633 1 89.75 104 ILE B O 1
ATOM 1613 N N . MET B 1 105 ? 6.637 -19.203 -7.754 1 73.75 105 MET B N 1
ATOM 1614 C CA . MET B 1 105 ? 6.848 -20.641 -7.797 1 73.75 105 MET B CA 1
ATOM 1615 C C . MET B 1 105 ? 5.551 -21.391 -7.504 1 73.75 105 MET B C 1
ATOM 1617 O O . MET B 1 105 ? 4.758 -20.969 -6.668 1 7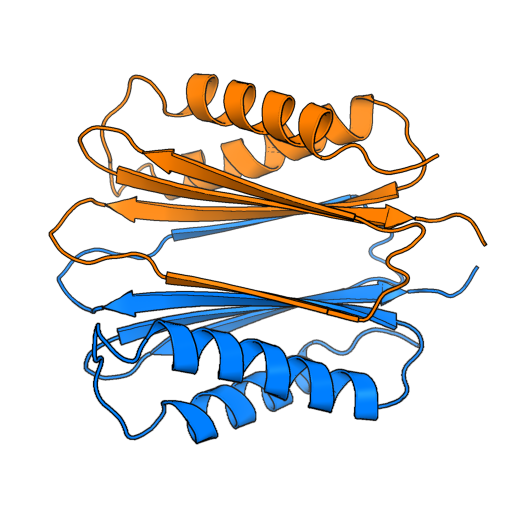3.75 105 MET B O 1
ATOM 1621 N N . LEU B 1 106 ? 5.059 -22.266 -8.57 1 55 106 LEU B N 1
ATOM 1622 C CA . LEU B 1 106 ? 3.99 -23.234 -8.352 1 55 106 LEU B CA 1
ATOM 1623 C C . LEU B 1 106 ? 4.391 -24.266 -7.301 1 55 106 LEU B C 1
ATOM 1625 O O . LEU B 1 106 ? 5.57 -24.578 -7.148 1 55 106 LEU B O 1
#

Radius of gyration: 16.72 Å; Cα contacts (8 Å, |Δi|>4): 411; chains: 2; bounding box: 39×45×38 Å

Foldseek 3Di:
DADDQVVLQVLLVVLLCVQPVPHADDPVCVVVSQVSSQVSSVVVVVVVVAQWDKDKHKDKDWPPPDDDDDDDDDDADNRHKDKYWDWDDDDTMTMIMMMTTHGPDD/DADDQVVLQVLLVVLLCVQPVPHADDPVCVVVSQVSSQVSSVVVVVVVVAQWDKDKHKDKDWPDPDDDDDDDDDDADNRHKDKYKDWDDDDTMTMIMMMTTHGPDD

pLDDT: mean 96.11, std 5.33, range [55.0, 98.94]

InterPro domains:
  IPR005334 Dynein light chain Tctex-1-like [PF03645] (8-100)
  IPR005334 Dynein light chain Tctex-1-like [PTHR21255] (3-102)
  IPR038586 Tctex-1-like superfamily [G3DSA:3.30.1140.40] (5-104)

Organism: Scyliorhinus torazame (NCBI:txid75743)